Protein AF-0000000067238069 (afdb_homodimer)

Structure (mmCIF, N/CA/C/O backbone):
data_AF-0000000067238069-model_v1
#
loop_
_entity.id
_entity.type
_entity.pdbx_description
1 polymer 'Uncharacterized protein'
#
loop_
_atom_site.group_PDB
_atom_site.id
_atom_site.type_symbol
_atom_site.label_atom_id
_atom_site.label_alt_id
_atom_site.label_comp_id
_atom_site.label_asym_id
_atom_site.label_entity_id
_atom_site.label_seq_id
_atom_site.pdbx_PDB_ins_code
_atom_site.Cartn_x
_atom_site.Cartn_y
_atom_site.Cartn_z
_atom_site.occupancy
_atom_site.B_iso_or_equiv
_atom_site.auth_seq_id
_atom_site.auth_comp_id
_atom_site.auth_asym_id
_atom_site.auth_atom_id
_atom_site.pdbx_PDB_model_num
ATOM 1 N N . MET A 1 1 ? 6.395 9.727 14.484 1 87.5 1 MET A N 1
ATOM 2 C CA . MET A 1 1 ? 7.434 9.023 13.742 1 87.5 1 MET A CA 1
ATOM 3 C C . MET A 1 1 ? 6.863 8.383 12.477 1 87.5 1 MET A C 1
ATOM 5 O O . MET A 1 1 ? 6.562 7.191 12.461 1 87.5 1 MET A O 1
ATOM 9 N N . PRO A 1 2 ? 6.629 9.273 11.523 1 96.19 2 PRO A N 1
ATOM 10 C CA . PRO A 1 2 ? 6.051 8.734 10.289 1 96.19 2 PRO A CA 1
ATOM 11 C C . PRO A 1 2 ? 7.043 7.887 9.5 1 96.19 2 PRO A C 1
ATOM 13 O O . PRO A 1 2 ? 8.234 8.188 9.461 1 96.19 2 PRO A O 1
ATOM 16 N N . VAL A 1 3 ? 6.535 6.809 8.953 1 98 3 VAL A N 1
ATOM 17 C CA . VAL A 1 3 ? 7.27 5.992 7.992 1 98 3 VAL A CA 1
ATOM 18 C C . VAL A 1 3 ? 6.637 6.133 6.609 1 98 3 VAL A C 1
ATOM 20 O O . VAL A 1 3 ? 5.441 5.883 6.438 1 98 3 VAL A O 1
ATOM 23 N N . ILE A 1 4 ? 7.438 6.582 5.66 1 98.75 4 ILE A N 1
ATOM 24 C CA . ILE A 1 4 ? 6.98 6.75 4.281 1 98.75 4 ILE A CA 1
ATOM 25 C C . ILE A 1 4 ? 7.598 5.668 3.4 1 98.75 4 ILE A C 1
ATOM 27 O O . ILE A 1 4 ? 8.812 5.637 3.201 1 98.75 4 ILE A O 1
ATOM 31 N N . GLU A 1 5 ? 6.777 4.824 2.912 1 98.81 5 GLU A N 1
ATOM 32 C CA . GLU A 1 5 ? 7.191 3.781 1.978 1 98.81 5 GLU A CA 1
ATOM 33 C C . GLU A 1 5 ? 6.84 4.156 0.541 1 98.81 5 GLU A C 1
ATOM 35 O O . GLU A 1 5 ? 5.68 4.441 0.234 1 98.81 5 GLU A O 1
ATOM 40 N N . ILE A 1 6 ? 7.812 4.168 -0.295 1 98.62 6 ILE A N 1
ATOM 41 C CA . ILE A 1 6 ? 7.629 4.484 -1.707 1 98.62 6 ILE A CA 1
ATOM 42 C C . ILE A 1 6 ? 7.918 3.25 -2.557 1 98.62 6 ILE A C 1
ATOM 44 O O . ILE A 1 6 ? 9.039 2.74 -2.559 1 98.62 6 ILE A O 1
ATOM 48 N N . ILE A 1 7 ? 6.91 2.814 -3.262 1 98.62 7 ILE A N 1
ATOM 49 C CA . ILE A 1 7 ? 7.023 1.678 -4.168 1 98.62 7 ILE A CA 1
ATOM 50 C C . ILE A 1 7 ? 6.867 2.15 -5.613 1 98.62 7 ILE A C 1
ATOM 52 O O . ILE A 1 7 ? 5.887 2.822 -5.949 1 98.62 7 ILE A O 1
ATOM 56 N N . VAL A 1 8 ? 7.801 1.841 -6.422 1 98.38 8 VAL A N 1
ATOM 57 C CA . VAL A 1 8 ? 7.762 2.32 -7.797 1 98.38 8 VAL A CA 1
ATOM 58 C C . VAL A 1 8 ? 8.188 1.201 -8.75 1 98.38 8 VAL A C 1
ATOM 60 O O . VAL A 1 8 ? 9.016 0.362 -8.391 1 98.38 8 VAL A O 1
ATOM 63 N N . ASN A 1 9 ? 7.625 1.188 -9.977 1 98.19 9 ASN A N 1
ATOM 64 C CA . ASN A 1 9 ? 7.879 0.089 -10.898 1 98.19 9 ASN A CA 1
ATOM 65 C C . ASN A 1 9 ? 9.07 0.384 -11.805 1 98.19 9 ASN A C 1
ATOM 67 O O . ASN A 1 9 ? 9.367 -0.386 -12.727 1 98.19 9 ASN A O 1
ATOM 71 N N . LYS A 1 10 ? 9.758 1.431 -11.547 1 97.75 10 LYS A N 1
ATOM 72 C CA . LYS A 1 10 ? 10.938 1.809 -12.312 1 97.75 10 LYS A CA 1
ATOM 73 C C . LYS A 1 10 ? 12.172 1.912 -11.406 1 97.75 10 LYS A C 1
ATOM 75 O O . LYS A 1 10 ? 12.039 2.123 -10.203 1 97.75 10 LYS A O 1
ATOM 80 N N . PRO A 1 11 ? 13.336 1.813 -12.039 1 97.25 11 PRO A N 1
ATOM 81 C CA . PRO A 1 11 ? 14.547 2.035 -11.234 1 97.25 11 PRO A CA 1
ATOM 82 C C . PRO A 1 11 ? 14.727 3.498 -10.836 1 97.25 11 PRO A C 1
ATOM 84 O O . PRO A 1 11 ? 14.312 4.398 -11.578 1 97.25 11 PRO A O 1
ATOM 87 N N . LEU A 1 12 ? 15.203 3.676 -9.688 1 96.75 12 LEU A N 1
ATOM 88 C CA . LEU A 1 12 ? 15.531 5.004 -9.18 1 96.75 12 LEU A CA 1
ATOM 89 C C . LEU A 1 12 ? 17.031 5.164 -9 1 96.75 12 LEU A C 1
ATOM 91 O O . LEU A 1 12 ? 17.672 4.391 -8.273 1 96.75 12 LEU A O 1
ATOM 95 N N . ASP A 1 13 ? 17.656 6.117 -9.648 1 93.5 13 ASP A N 1
ATOM 96 C CA . ASP A 1 13 ? 19.109 6.297 -9.656 1 93.5 13 ASP A CA 1
ATOM 97 C C . ASP A 1 13 ? 19.594 6.895 -8.336 1 93.5 13 ASP A C 1
ATOM 99 O O . ASP A 1 13 ? 20.594 6.438 -7.777 1 93.5 13 ASP A O 1
ATOM 103 N N . ASP A 1 14 ? 18.922 7.906 -7.859 1 96.69 14 ASP A N 1
ATOM 104 C CA . ASP A 1 14 ? 19.375 8.633 -6.68 1 96.69 14 ASP A CA 1
ATOM 105 C C . ASP A 1 14 ? 18.391 8.5 -5.531 1 96.69 14 ASP A C 1
ATOM 107 O O . ASP A 1 14 ? 17.656 9.445 -5.223 1 96.69 14 ASP A O 1
ATOM 111 N N . LYS A 1 15 ? 18.391 7.402 -4.852 1 97.81 15 LYS A N 1
ATOM 112 C CA . LYS A 1 15 ? 17.484 7.125 -3.74 1 97.81 15 LYS A CA 1
ATOM 113 C C . LYS A 1 15 ? 17.734 8.086 -2.58 1 97.81 15 LYS A C 1
ATOM 115 O O . LYS A 1 15 ? 16.781 8.508 -1.908 1 97.81 15 LYS A O 1
ATOM 120 N N . LYS A 1 16 ? 18.969 8.422 -2.426 1 98.12 16 LYS A N 1
ATOM 121 C CA . LYS A 1 16 ? 19.328 9.305 -1.319 1 98.12 16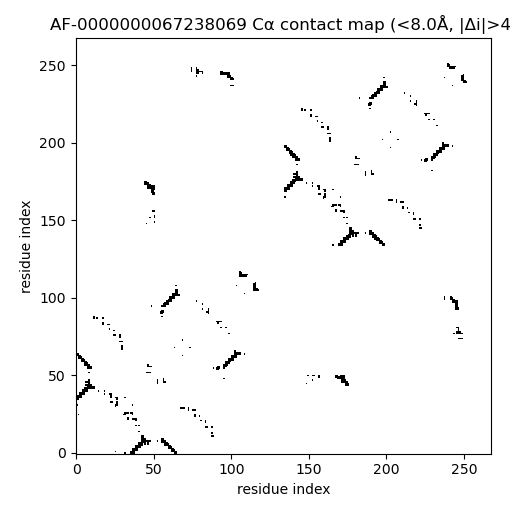 LYS A CA 1
ATOM 122 C C . LYS A 1 16 ? 18.703 10.68 -1.48 1 98.12 16 LYS A C 1
ATOM 124 O O . LYS A 1 16 ? 18.188 11.25 -0.518 1 98.12 16 LYS A O 1
ATOM 129 N N . ALA A 1 17 ? 18.75 11.203 -2.641 1 98.12 17 ALA A N 1
ATOM 130 C CA . ALA A 1 17 ? 18.203 12.531 -2.902 1 98.12 17 ALA A CA 1
ATOM 131 C C . ALA A 1 17 ? 16.688 12.547 -2.678 1 98.12 17 ALA A C 1
ATOM 133 O O . ALA A 1 17 ? 16.156 13.469 -2.053 1 98.12 17 ALA A O 1
ATOM 134 N N . LEU A 1 18 ? 16.016 11.555 -3.184 1 98.31 18 LEU A N 1
ATOM 135 C CA . LEU A 1 18 ? 14.562 11.492 -2.99 1 98.31 18 LEU A CA 1
ATOM 136 C C . LEU A 1 18 ? 14.219 11.32 -1.516 1 98.31 18 LEU A C 1
ATOM 138 O O . LEU A 1 18 ? 13.32 11.992 -1 1 98.31 18 LEU A O 1
ATOM 142 N N . SER A 1 19 ? 14.945 10.445 -0.854 1 98.5 19 SER A N 1
ATOM 143 C CA . SER A 1 19 ? 14.719 10.195 0.565 1 98.5 19 SER A CA 1
ATOM 144 C C . SER A 1 19 ? 14.883 11.469 1.385 1 98.5 19 SER A C 1
ATOM 146 O O . SER A 1 19 ? 14.078 11.75 2.273 1 98.5 19 SER A O 1
ATOM 148 N N . LYS A 1 20 ? 15.867 12.195 1.065 1 98.5 20 LYS A N 1
ATOM 149 C CA . LYS A 1 20 ? 16.109 13.453 1.773 1 98.5 20 LYS A CA 1
ATOM 150 C C . LYS A 1 20 ? 14.953 14.43 1.566 1 98.5 20 LYS A C 1
ATOM 152 O O . LYS A 1 20 ? 14.469 15.039 2.523 1 98.5 20 LYS A O 1
ATOM 157 N N . SER A 1 21 ? 14.578 14.562 0.351 1 98.5 21 SER A N 1
ATOM 158 C CA . SER A 1 21 ? 13.5 15.492 0.029 1 98.5 21 SER A CA 1
ATOM 159 C C . SER A 1 21 ? 12.203 15.102 0.732 1 98.5 21 SER A C 1
ATOM 161 O O . SER A 1 21 ? 11.492 15.969 1.256 1 98.5 21 SER A O 1
ATOM 163 N N . ILE A 1 22 ? 11.898 13.828 0.759 1 98.56 22 ILE A N 1
ATOM 164 C CA . ILE A 1 22 ? 10.695 13.32 1.421 1 98.56 22 ILE A CA 1
ATOM 165 C C . ILE A 1 22 ? 10.797 13.562 2.926 1 98.56 22 ILE A C 1
ATOM 167 O O . ILE A 1 22 ? 9.836 14.023 3.553 1 98.56 22 ILE A O 1
ATOM 171 N N . THR A 1 23 ? 11.945 13.273 3.453 1 98.62 23 THR A N 1
ATOM 172 C CA . THR A 1 23 ? 12.172 13.469 4.879 1 98.62 23 THR A CA 1
ATOM 173 C C . THR A 1 23 ? 11.961 14.93 5.266 1 98.62 23 THR A C 1
ATOM 175 O O . THR A 1 23 ? 11.25 15.219 6.23 1 98.62 23 THR A O 1
ATOM 178 N N . ASP A 1 24 ? 12.508 15.789 4.461 1 98.56 24 ASP A N 1
ATOM 179 C CA . ASP A 1 24 ? 12.391 17.219 4.75 1 98.56 24 ASP A CA 1
ATOM 180 C C . ASP A 1 24 ? 10.938 17.672 4.664 1 98.56 24 ASP A C 1
ATOM 182 O O . ASP A 1 24 ? 10.469 18.438 5.52 1 98.56 24 ASP A O 1
ATOM 186 N N . LEU A 1 25 ? 10.266 17.266 3.648 1 98.62 25 LEU A N 1
ATOM 187 C CA . LEU A 1 25 ? 8.867 17.656 3.449 1 98.62 25 LEU A CA 1
ATOM 188 C C . LEU A 1 25 ? 8.016 17.219 4.633 1 98.62 25 LEU A C 1
ATOM 190 O O . LEU A 1 25 ? 7.289 18.031 5.211 1 98.62 25 LEU A O 1
ATOM 194 N N . PHE A 1 26 ? 8.102 15.945 5.031 1 98.62 26 PHE A N 1
ATOM 195 C CA . PHE A 1 26 ? 7.262 15.398 6.094 1 98.62 26 PHE A CA 1
ATOM 196 C C . PHE A 1 26 ? 7.648 15.992 7.445 1 98.62 26 PHE A C 1
ATOM 198 O O . PHE A 1 26 ? 6.781 16.281 8.273 1 98.62 26 PHE A O 1
ATOM 205 N N . ALA A 1 27 ? 8.938 16.172 7.652 1 98 27 ALA A N 1
ATOM 206 C CA . ALA A 1 27 ? 9.391 16.781 8.898 1 98 27 ALA A CA 1
ATOM 207 C C . ALA A 1 27 ? 8.789 18.172 9.078 1 98 27 ALA A C 1
ATOM 209 O O . ALA A 1 27 ? 8.305 18.516 10.156 1 98 27 ALA A O 1
ATOM 210 N N . HIS A 1 28 ? 8.836 18.891 8.016 1 98.12 28 HIS A N 1
ATOM 211 C CA . HIS A 1 28 ? 8.328 20.266 8.039 1 98.12 28 HIS A CA 1
ATOM 212 C C . HIS A 1 28 ? 6.82 20.297 8.25 1 98.12 28 HIS A C 1
ATOM 214 O O . HIS A 1 28 ? 6.328 21 9.133 1 98.12 28 HIS A O 1
ATOM 220 N N . GLU A 1 29 ? 6.066 19.516 7.453 1 97.5 29 GLU A N 1
ATOM 221 C CA . GLU A 1 29 ? 4.609 19.609 7.445 1 97.5 29 GLU A CA 1
ATOM 222 C C . GLU A 1 29 ? 4.012 19 8.711 1 97.5 29 GLU A C 1
ATOM 224 O O . GLU A 1 29 ? 2.967 19.438 9.188 1 97.5 29 GLU A O 1
ATOM 229 N N . VAL A 1 30 ? 4.617 17.953 9.258 1 96.06 30 VAL A N 1
ATOM 230 C CA . VAL A 1 30 ? 4.125 17.266 10.43 1 96.06 30 VAL A CA 1
ATOM 231 C C . VAL A 1 30 ? 4.727 17.875 11.695 1 96.06 30 VAL A C 1
ATOM 233 O O . VAL A 1 30 ? 4.281 17.594 12.805 1 96.06 30 VAL A O 1
ATOM 236 N N . ARG A 1 31 ? 5.734 18.75 11.508 1 95.5 31 ARG A N 1
ATOM 237 C CA . ARG A 1 31 ? 6.387 19.469 12.594 1 95.5 31 ARG A CA 1
ATOM 238 C C . ARG A 1 31 ? 7.062 18.5 13.562 1 95.5 31 ARG A C 1
ATOM 240 O O . ARG A 1 31 ? 6.84 18.562 14.773 1 95.5 31 ARG A O 1
ATOM 247 N N . VAL A 1 32 ? 7.891 17.656 13.062 1 94.62 32 VAL A N 1
ATOM 248 C CA . VAL A 1 32 ? 8.734 16.75 13.828 1 94.62 32 VAL A CA 1
ATOM 249 C C . VAL A 1 32 ? 10.188 16.875 13.359 1 94.62 32 VAL A C 1
ATOM 251 O O . VAL A 1 32 ? 10.445 17.312 12.234 1 94.62 32 VAL A O 1
ATOM 254 N N . PRO A 1 33 ? 11.164 16.484 14.281 1 95.94 33 PRO A N 1
ATOM 255 C CA . PRO A 1 33 ? 12.555 16.484 13.812 1 95.94 33 PRO A CA 1
ATOM 256 C C . PRO A 1 33 ? 12.773 15.508 12.656 1 95.94 33 PRO A C 1
ATOM 258 O O . PRO A 1 33 ? 12.141 14.453 12.609 1 95.94 33 PRO A O 1
ATOM 261 N N . PRO A 1 34 ? 13.688 15.867 11.68 1 97 34 PRO A N 1
ATOM 262 C CA . PRO A 1 34 ? 13.969 14.984 10.555 1 97 34 PRO A CA 1
ATOM 263 C C . PRO A 1 34 ? 14.398 13.578 10.992 1 97 34 PRO A C 1
ATOM 265 O O . PRO A 1 34 ? 14.094 12.602 10.305 1 97 34 PRO A O 1
ATOM 268 N N . GLY A 1 35 ? 15.023 13.523 12.141 1 95.69 35 GLY A N 1
ATOM 269 C CA . GLY A 1 35 ? 15.477 12.242 12.664 1 95.69 35 GLY A CA 1
ATOM 270 C C . GLY A 1 35 ? 14.336 11.312 13.031 1 95.69 35 GLY A C 1
ATOM 271 O O . GLY A 1 35 ? 14.547 10.117 13.234 1 95.69 35 GLY A O 1
ATOM 272 N N . HIS A 1 36 ? 13.07 11.781 13.062 1 93.81 36 HIS A N 1
ATOM 273 C CA . HIS A 1 36 ? 11.906 10.984 13.43 1 93.81 36 HIS A CA 1
ATOM 274 C C . HIS A 1 36 ? 11.086 10.617 12.195 1 93.81 36 HIS A C 1
ATOM 276 O O . HIS A 1 36 ? 9.984 10.07 12.312 1 93.81 36 HIS A O 1
ATOM 282 N N . VAL A 1 37 ? 11.57 10.938 11.031 1 97.12 37 VAL A N 1
ATOM 283 C CA . VAL A 1 37 ? 10.938 10.57 9.766 1 97.12 37 VAL A CA 1
ATOM 284 C C . VAL A 1 37 ? 11.75 9.469 9.078 1 97.12 37 VAL A C 1
ATOM 286 O O . VAL A 1 37 ? 12.969 9.586 8.938 1 97.12 37 VAL A O 1
ATOM 289 N N . HIS A 1 38 ? 11.102 8.391 8.688 1 97.81 38 HIS A N 1
ATOM 290 C CA . HIS A 1 38 ? 11.766 7.254 8.062 1 97.81 38 HIS A CA 1
ATOM 291 C C . HIS A 1 38 ? 11.227 6.992 6.664 1 97.81 38 HIS A C 1
ATOM 293 O O . HIS A 1 38 ? 10.023 7.125 6.426 1 97.81 38 HIS A O 1
ATOM 299 N N . THR A 1 39 ? 12.125 6.637 5.746 1 98.56 39 THR A N 1
ATOM 300 C CA . THR A 1 39 ? 11.734 6.359 4.367 1 98.56 39 THR A CA 1
ATOM 301 C C . THR A 1 39 ? 12.18 4.961 3.951 1 98.56 39 THR A C 1
ATOM 303 O O . THR A 1 39 ? 13.273 4.516 4.309 1 98.56 39 THR A O 1
ATOM 306 N N . LEU A 1 40 ? 11.383 4.258 3.334 1 98.56 40 LEU A N 1
ATOM 307 C CA . LEU A 1 40 ? 11.641 2.984 2.676 1 98.56 40 LEU A CA 1
ATOM 308 C C . LEU A 1 40 ? 11.344 3.072 1.183 1 98.56 40 LEU A C 1
ATOM 310 O O . LEU A 1 40 ? 10.219 3.412 0.789 1 98.56 40 LEU A O 1
ATOM 314 N N . ILE A 1 41 ? 12.305 2.857 0.321 1 98.56 41 ILE A N 1
ATOM 315 C CA . ILE A 1 41 ? 12.109 2.947 -1.121 1 98.56 41 ILE A CA 1
ATOM 316 C C . ILE A 1 41 ? 12.305 1.574 -1.758 1 98.56 41 ILE A C 1
ATOM 318 O O . ILE A 1 41 ? 13.375 0.97 -1.626 1 98.56 41 ILE A O 1
ATOM 322 N N . LEU A 1 42 ? 11.289 1.084 -2.35 1 98.12 42 LEU A N 1
ATOM 323 C CA . LEU A 1 42 ? 11.312 -0.131 -3.154 1 98.12 42 LEU A CA 1
ATOM 324 C C . LEU A 1 42 ? 11.164 0.197 -4.637 1 98.12 42 LEU A C 1
ATOM 326 O O . LEU A 1 42 ? 10.055 0.432 -5.117 1 98.12 42 LEU A O 1
ATOM 330 N N . ASP A 1 43 ? 12.266 0.176 -5.344 1 97.94 43 ASP A N 1
ATOM 331 C CA . ASP A 1 43 ? 12.188 0.468 -6.773 1 97.94 43 ASP A CA 1
ATOM 332 C C . ASP A 1 43 ? 12.203 -0.817 -7.598 1 97.94 43 ASP A C 1
ATOM 334 O O . ASP A 1 43 ? 12.352 -1.912 -7.047 1 97.94 43 ASP A O 1
ATOM 338 N N . ASN A 1 44 ? 11.875 -0.715 -8.867 1 97.06 44 ASN A N 1
ATOM 339 C CA . ASN A 1 44 ? 11.859 -1.826 -9.812 1 97.06 44 ASN A CA 1
ATOM 340 C C . ASN A 1 44 ? 10.922 -2.938 -9.352 1 97.06 44 ASN A C 1
ATOM 342 O O . ASN A 1 44 ? 11.242 -4.121 -9.484 1 97.06 44 ASN A O 1
ATOM 346 N N . GLN A 1 45 ? 9.805 -2.557 -8.805 1 97.69 45 GLN A N 1
ATOM 347 C CA . GLN A 1 45 ? 8.797 -3.516 -8.359 1 97.69 45 GLN A CA 1
ATOM 348 C C . GLN A 1 45 ? 7.762 -3.771 -9.445 1 97.69 45 GLN A C 1
ATOM 350 O O . GLN A 1 45 ? 7.574 -2.945 -10.344 1 97.69 45 GLN A O 1
ATOM 355 N N . TYR A 1 46 ? 7.23 -4.941 -9.492 1 97.94 46 TYR A N 1
ATOM 356 C CA . TYR A 1 46 ? 6.051 -5.125 -10.328 1 97.94 46 TYR A CA 1
ATOM 357 C C . TYR A 1 46 ? 4.836 -4.434 -9.719 1 97.94 46 TYR A C 1
ATOM 359 O O . TYR A 1 46 ? 4.203 -4.973 -8.812 1 97.94 46 TYR A O 1
ATOM 367 N N . PHE A 1 47 ? 4.59 -3.367 -10.156 1 98.12 47 PHE A N 1
ATOM 368 C CA . PHE A 1 47 ? 3.447 -2.578 -9.711 1 98.12 47 PHE A CA 1
ATOM 369 C C . PHE A 1 47 ? 2.623 -2.096 -10.898 1 98.12 47 PHE A C 1
ATOM 371 O O . PHE A 1 47 ? 3.117 -1.339 -11.734 1 98.12 47 PHE A O 1
ATOM 378 N N . ALA A 1 48 ? 1.421 -2.49 -10.953 1 96.5 48 ALA A N 1
ATOM 379 C CA . ALA A 1 48 ? 0.574 -2.207 -12.109 1 96.5 48 ALA A CA 1
ATOM 380 C C . ALA A 1 48 ? -0.591 -1.3 -11.727 1 96.5 48 ALA A C 1
ATOM 382 O O . ALA A 1 48 ? -1.27 -1.539 -10.727 1 96.5 48 ALA A O 1
ATOM 383 N N . PHE A 1 49 ? -0.785 -0.297 -12.484 1 92.69 49 PHE A N 1
ATOM 384 C CA . PHE A 1 49 ? -1.965 0.559 -12.438 1 92.69 49 PHE A CA 1
ATOM 385 C C . PHE A 1 49 ? -2.98 0.139 -13.492 1 92.69 49 PHE A C 1
ATOM 387 O O . PHE A 1 49 ? -2.764 0.351 -14.688 1 92.69 49 PHE A O 1
ATOM 394 N N . GLY A 1 50 ? -4.078 -0.378 -13.039 1 89.06 50 GLY A N 1
ATOM 395 C CA . GLY A 1 50 ? -5.012 -0.893 -14.031 1 89.06 50 GLY A CA 1
ATOM 396 C C . GLY A 1 50 ? -4.387 -1.895 -14.977 1 89.06 50 GLY A C 1
ATOM 397 O O . GLY A 1 50 ? -4.574 -1.808 -16.188 1 89.06 50 GLY A O 1
ATOM 398 N N . ASN A 1 51 ? -3.547 -2.668 -14.531 1 87.69 51 ASN A N 1
ATOM 399 C CA . ASN A 1 51 ? -2.809 -3.699 -15.25 1 87.69 51 ASN A CA 1
ATOM 400 C C . ASN A 1 51 ? -1.796 -3.092 -16.219 1 87.69 51 ASN A C 1
ATOM 402 O O . ASN A 1 51 ? -1.327 -3.764 -17.141 1 87.69 51 ASN A O 1
ATOM 406 N N . ASP A 1 52 ? -1.629 -1.821 -16.141 1 93.56 52 ASP A N 1
ATOM 407 C CA . ASP A 1 52 ? -0.565 -1.174 -16.906 1 93.56 52 ASP A CA 1
ATOM 408 C C . ASP A 1 52 ? 0.729 -1.112 -16.094 1 93.56 52 ASP A C 1
ATOM 410 O O . ASP A 1 52 ? 0.836 -0.338 -15.141 1 93.56 52 ASP A O 1
ATOM 414 N N . VAL A 1 53 ? 1.74 -1.893 -16.562 1 93.88 53 VAL A N 1
ATOM 415 C CA . VAL A 1 53 ? 3.008 -1.948 -15.836 1 93.88 53 VAL A CA 1
ATOM 416 C C . VAL A 1 53 ? 4.098 -1.25 -16.656 1 93.88 53 VAL A C 1
ATOM 418 O O . VAL A 1 53 ? 5.219 -1.078 -16.172 1 93.88 53 VAL A O 1
ATOM 421 N N . ASP A 1 54 ? 3.76 -0.739 -17.812 1 95.25 54 ASP A N 1
ATOM 422 C CA . ASP A 1 54 ? 4.754 -0.148 -18.688 1 95.25 54 ASP A CA 1
ATOM 423 C C . ASP A 1 54 ? 5.043 1.302 -18.312 1 95.25 54 ASP A C 1
ATOM 425 O O . ASP A 1 54 ? 6.195 1.741 -18.344 1 95.25 54 ASP A O 1
ATOM 429 N N . LYS A 1 55 ? 4.043 2.008 -17.969 1 96.56 55 LYS A N 1
ATOM 430 C CA . LYS A 1 55 ? 4.227 3.391 -17.531 1 96.56 55 LYS A CA 1
ATOM 431 C C . LYS A 1 55 ? 4.613 3.465 -16.062 1 96.56 55 LYS A C 1
ATOM 433 O O . LYS A 1 55 ? 4.227 2.602 -15.273 1 96.56 55 LYS A O 1
ATOM 438 N N . THR A 1 56 ? 5.352 4.465 -15.734 1 97.69 56 THR A N 1
ATOM 439 C CA . THR A 1 56 ? 5.781 4.652 -14.352 1 97.69 56 THR A CA 1
ATOM 440 C C . THR A 1 56 ? 4.574 4.812 -13.43 1 97.69 56 THR A C 1
ATOM 442 O O . THR A 1 56 ? 3.617 5.508 -13.766 1 97.69 56 THR A O 1
ATOM 445 N N . ALA A 1 57 ? 4.59 4.137 -12.344 1 97.44 57 ALA A N 1
ATOM 446 C CA . ALA A 1 57 ? 3.566 4.207 -11.305 1 97.44 57 ALA A CA 1
ATOM 447 C C . ALA A 1 57 ? 4.191 4.176 -9.914 1 97.44 57 ALA A C 1
ATOM 449 O O . ALA A 1 57 ? 5.156 3.447 -9.68 1 97.44 57 ALA A O 1
ATOM 450 N N . VAL A 1 58 ? 3.639 4.984 -9.023 1 97.94 58 VAL A N 1
ATOM 451 C CA . VAL A 1 58 ? 4.188 5.082 -7.676 1 97.94 58 VAL A CA 1
ATOM 452 C C . VAL A 1 58 ? 3.082 4.84 -6.648 1 97.94 58 VAL A C 1
ATOM 454 O O . VAL A 1 58 ? 1.976 5.367 -6.781 1 97.94 58 VAL A O 1
ATOM 457 N N . TYR A 1 59 ? 3.33 4.008 -5.727 1 98.19 59 TYR A N 1
ATOM 458 C CA . TYR A 1 59 ? 2.49 3.746 -4.559 1 98.19 59 TYR A CA 1
ATOM 459 C C . TYR A 1 59 ? 3.166 4.23 -3.283 1 98.19 59 TYR A C 1
ATOM 461 O O . TYR A 1 59 ? 4.242 3.754 -2.922 1 98.19 59 TYR A O 1
ATOM 469 N N . VAL A 1 60 ? 2.561 5.23 -2.631 1 98.5 60 VAL A N 1
ATOM 470 C CA . VAL A 1 60 ? 3.107 5.801 -1.402 1 98.5 60 VAL A CA 1
ATOM 471 C C . VAL A 1 60 ? 2.252 5.375 -0.211 1 98.5 60 VAL A C 1
ATOM 473 O O . VAL A 1 60 ? 1.043 5.617 -0.189 1 98.5 60 VAL A O 1
ATOM 476 N N . LYS A 1 61 ? 2.844 4.75 0.734 1 98.44 61 LYS A N 1
ATOM 477 C CA . LYS A 1 61 ? 2.203 4.41 2.002 1 98.44 61 LYS A CA 1
ATOM 478 C C . LYS A 1 61 ? 2.781 5.234 3.148 1 98.44 61 LYS A C 1
ATOM 480 O O . LYS A 1 61 ? 3.99 5.219 3.383 1 98.44 61 LYS A O 1
ATOM 485 N N . VAL A 1 62 ? 1.947 5.938 3.787 1 98.44 62 VAL A N 1
ATOM 486 C CA . VAL A 1 62 ? 2.371 6.73 4.938 1 98.44 62 VAL A CA 1
ATOM 487 C C . VAL A 1 62 ? 1.762 6.156 6.215 1 98.44 62 VAL A C 1
ATOM 489 O O . VAL A 1 62 ? 0.538 6.09 6.352 1 98.44 62 VAL A O 1
ATOM 492 N N . ARG A 1 63 ? 2.592 5.703 7.129 1 97.75 63 ARG A N 1
ATOM 493 C CA . ARG A 1 63 ? 2.143 5.254 8.445 1 97.75 63 ARG A CA 1
ATOM 494 C C . ARG A 1 63 ? 2.566 6.23 9.531 1 97.75 63 ARG A C 1
ATOM 496 O O . ARG A 1 63 ? 3.721 6.664 9.57 1 97.75 63 ARG A O 1
ATOM 503 N N . SER A 1 64 ? 1.688 6.57 10.289 1 96 64 SER A N 1
ATOM 504 C CA . SER A 1 64 ? 1.975 7.504 11.367 1 96 64 SER A CA 1
ATOM 505 C C . SER A 1 64 ? 1.064 7.262 12.562 1 96 64 SER A C 1
ATOM 507 O O . SER A 1 64 ? 0.151 6.434 12.5 1 96 64 SER A O 1
ATOM 509 N N . SER A 1 65 ? 1.373 7.957 13.656 1 92.75 65 SER A N 1
ATOM 510 C CA . SER A 1 65 ? 0.463 7.949 14.797 1 92.75 65 SER A CA 1
ATOM 511 C C . SER A 1 65 ? -0.851 8.648 14.461 1 92.75 65 SER A C 1
ATOM 513 O O . SER A 1 65 ? -0.877 9.57 13.648 1 92.75 65 SER A O 1
ATOM 515 N N . ALA A 1 66 ? -1.881 8.133 15.188 1 90.94 66 ALA A N 1
ATOM 516 C CA . ALA A 1 66 ? -3.195 8.734 14.984 1 90.94 66 ALA A CA 1
ATOM 517 C C . ALA A 1 66 ? -3.174 10.227 15.312 1 90.94 66 ALA A C 1
ATOM 519 O O . ALA A 1 66 ? -2.553 10.641 16.297 1 90.94 66 ALA A O 1
ATOM 520 N N . GLN A 1 67 ? -3.709 11.062 14.453 1 89.31 67 GLN A N 1
ATOM 521 C CA . GLN A 1 67 ? -3.924 12.492 14.617 1 89.31 67 GLN A CA 1
ATOM 522 C C . GLN A 1 67 ? -2.619 13.266 14.453 1 89.31 67 GLN A C 1
ATOM 524 O O . GLN A 1 67 ? -2.578 14.477 14.672 1 89.31 67 GLN A O 1
ATOM 529 N N . GLN A 1 68 ? -1.591 12.555 14.211 1 92.81 68 GLN A N 1
ATOM 530 C CA . GLN A 1 68 ? -0.321 13.242 14.016 1 92.81 68 GLN A CA 1
ATOM 531 C C . GLN A 1 68 ? -0.358 14.109 12.758 1 92.81 68 GLN A C 1
ATOM 533 O O . GLN A 1 68 ? 0.187 15.219 12.742 1 92.81 68 GLN A O 1
ATOM 538 N N . ILE A 1 69 ? -0.935 13.594 11.711 1 95.62 69 ILE A N 1
ATOM 539 C CA . ILE A 1 69 ? -1.058 14.336 10.453 1 95.62 69 ILE A CA 1
ATOM 540 C C . ILE A 1 69 ? -2.471 14.898 10.328 1 95.62 69 ILE A C 1
ATOM 542 O O . ILE A 1 69 ? -3.434 14.148 10.156 1 95.62 69 ILE A O 1
ATOM 546 N N . THR A 1 70 ? -2.549 16.188 10.414 1 94.62 70 THR A N 1
ATOM 547 C CA . THR A 1 70 ? -3.84 16.859 10.312 1 94.62 70 THR A CA 1
ATOM 548 C C . THR A 1 70 ? -4.371 16.781 8.883 1 94.62 70 THR A C 1
ATOM 550 O O . THR A 1 70 ? -3.625 16.484 7.949 1 94.62 70 THR A O 1
ATOM 553 N N . ALA A 1 71 ? -5.691 17.109 8.742 1 93.56 71 ALA A N 1
ATOM 554 C CA . ALA A 1 71 ? -6.305 17.125 7.414 1 93.56 71 ALA A CA 1
ATOM 555 C C . ALA A 1 71 ? -5.621 18.141 6.504 1 93.56 71 ALA A C 1
ATOM 557 O O . ALA A 1 71 ? -5.375 17.859 5.328 1 93.56 71 ALA A O 1
ATOM 558 N N . GLU A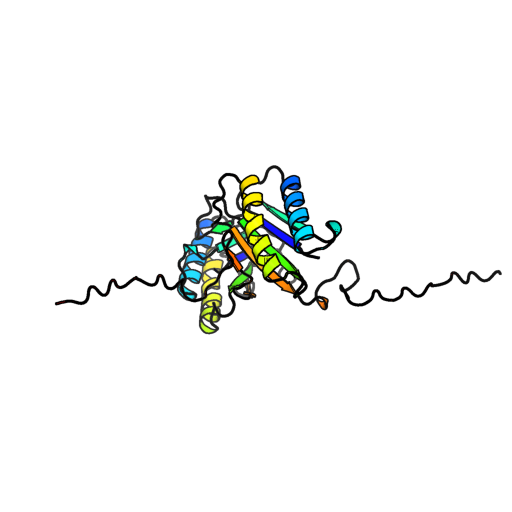 1 72 ? -5.324 19.266 7.043 1 94.31 72 GLU A N 1
ATOM 559 C CA . GLU A 1 72 ? -4.648 20.297 6.277 1 94.31 72 GLU A CA 1
ATOM 560 C C . GLU A 1 72 ? -3.25 19.859 5.859 1 94.31 72 GLU A C 1
ATOM 562 O O . GLU A 1 72 ? -2.857 20.031 4.703 1 94.31 72 GLU A O 1
ATOM 567 N N . ALA A 1 73 ? -2.521 19.281 6.797 1 96 73 ALA A N 1
ATOM 568 C CA . ALA A 1 73 ? -1.181 18.797 6.496 1 96 73 ALA A CA 1
ATOM 569 C C . ALA A 1 73 ? -1.227 17.703 5.434 1 96 73 ALA A C 1
ATOM 571 O O . ALA A 1 73 ? -0.369 17.641 4.547 1 96 73 ALA A O 1
ATOM 572 N N . ARG A 1 74 ? -2.197 16.828 5.559 1 96.06 74 ARG A N 1
ATOM 573 C CA . ARG A 1 74 ? -2.344 15.742 4.59 1 96.06 74 ARG A CA 1
ATOM 574 C C . ARG A 1 74 ? -2.529 16.297 3.18 1 96.06 74 ARG A C 1
ATOM 576 O O . ARG A 1 74 ? -1.912 15.805 2.232 1 96.06 74 ARG A O 1
ATOM 583 N N . ARG A 1 75 ? -3.336 17.297 3.051 1 94.75 75 ARG A N 1
ATOM 584 C CA . ARG A 1 75 ? -3.572 17.922 1.752 1 94.75 75 ARG A CA 1
ATOM 585 C C . ARG A 1 75 ? -2.291 18.531 1.196 1 94.75 75 ARG A C 1
ATOM 587 O O . ARG A 1 75 ? -1.983 18.375 0.013 1 94.75 75 ARG A O 1
ATOM 594 N N . THR A 1 76 ? -1.635 19.188 2.041 1 96.69 76 THR A N 1
ATOM 595 C CA . THR A 1 76 ? -0.384 19.812 1.626 1 96.69 76 THR A CA 1
ATOM 596 C C . THR A 1 76 ? 0.641 18.766 1.219 1 96.69 76 THR A C 1
ATOM 598 O O . THR A 1 76 ? 1.315 18.906 0.197 1 96.69 76 THR A O 1
ATOM 601 N N . LEU A 1 77 ? 0.739 17.688 2.018 1 97.94 77 LEU A N 1
ATOM 602 C CA . LEU A 1 77 ? 1.699 16.625 1.75 1 97.94 77 LEU A CA 1
ATOM 603 C C . LEU A 1 77 ? 1.435 15.977 0.392 1 97.94 77 LEU A C 1
ATOM 605 O O . LEU A 1 77 ? 2.359 15.789 -0.401 1 97.94 77 LEU A O 1
ATOM 609 N N . VAL A 1 78 ? 0.22 15.672 0.139 1 96.62 78 VAL A N 1
ATOM 610 C CA . VAL A 1 78 ? -0.151 15 -1.104 1 96.62 78 VAL A CA 1
ATOM 611 C C . VAL A 1 78 ? 0.168 15.906 -2.293 1 96.62 78 VAL A C 1
ATOM 613 O O . VAL A 1 78 ? 0.688 15.445 -3.311 1 96.62 78 VAL A O 1
ATOM 616 N N . ALA A 1 79 ? -0.097 17.156 -2.156 1 96.44 79 ALA A N 1
ATOM 617 C CA . ALA A 1 79 ? 0.162 18.109 -3.229 1 96.44 79 ALA A CA 1
ATOM 618 C C . ALA A 1 79 ? 1.66 18.266 -3.473 1 96.44 79 ALA A C 1
ATOM 620 O O . ALA A 1 79 ? 2.109 18.281 -4.621 1 96.44 79 ALA A O 1
ATOM 621 N N . GLU A 1 80 ? 2.418 18.297 -2.438 1 97.94 80 GLU A N 1
ATOM 622 C CA . GLU A 1 80 ? 3.84 18.609 -2.553 1 97.94 80 GLU A CA 1
ATOM 623 C C . GLU A 1 80 ? 4.656 17.359 -2.863 1 97.94 80 GLU A C 1
ATOM 625 O O . GLU A 1 80 ? 5.797 17.453 -3.322 1 97.94 80 GLU A O 1
ATOM 630 N N . LEU A 1 81 ? 4.113 16.234 -2.619 1 98.12 81 LEU A N 1
ATOM 631 C CA . LEU A 1 81 ? 4.773 14.977 -2.965 1 98.12 81 LEU A CA 1
ATOM 632 C C . LEU A 1 81 ? 4.926 14.836 -4.477 1 98.12 81 LEU A C 1
ATOM 634 O O . LEU A 1 81 ? 5.93 14.305 -4.957 1 98.12 81 LEU A O 1
ATOM 638 N N . ILE A 1 82 ? 3.992 15.375 -5.227 1 97.44 82 ILE A N 1
ATOM 639 C CA . ILE A 1 82 ? 3.896 15.133 -6.66 1 97.44 82 ILE A CA 1
ATOM 640 C C . ILE A 1 82 ? 5.102 15.742 -7.367 1 97.44 82 ILE A C 1
ATOM 642 O O . ILE A 1 82 ? 5.824 15.055 -8.086 1 97.44 82 ILE A O 1
ATOM 646 N N . PRO A 1 83 ? 5.387 17 -7.137 1 97.75 83 PRO A N 1
ATOM 647 C CA . PRO A 1 83 ? 6.555 17.547 -7.824 1 97.75 83 PRO A CA 1
ATOM 648 C C . PRO A 1 83 ? 7.855 16.859 -7.426 1 97.75 83 PRO A C 1
ATOM 650 O O . PRO A 1 83 ? 8.781 16.75 -8.234 1 97.75 83 PRO A O 1
ATOM 653 N N . LEU A 1 84 ? 8.023 16.406 -6.199 1 98 84 LEU A N 1
ATOM 654 C CA . LEU A 1 84 ? 9.219 15.688 -5.777 1 98 84 LEU A CA 1
ATOM 655 C C . LEU A 1 84 ? 9.375 14.391 -6.555 1 98 84 LEU A C 1
ATOM 657 O O . LEU A 1 84 ? 10.469 14.062 -7.016 1 98 84 LEU A O 1
ATOM 661 N N . LEU A 1 85 ? 8.234 13.695 -6.723 1 98.12 85 LEU A N 1
ATOM 662 C CA . LEU A 1 85 ? 8.273 12.414 -7.414 1 98.12 85 LEU A CA 1
ATOM 663 C C . LEU A 1 85 ? 8.508 12.609 -8.906 1 98.12 85 LEU A C 1
ATOM 665 O O . LEU A 1 85 ? 9.227 11.828 -9.531 1 98.12 85 LEU A O 1
ATOM 669 N N . ILE A 1 86 ? 7.969 13.617 -9.453 1 97.19 86 ILE A N 1
ATOM 670 C CA . ILE A 1 86 ? 8.141 13.891 -10.875 1 97.19 86 ILE A CA 1
ATOM 671 C C . ILE A 1 86 ? 9.594 14.266 -11.156 1 97.19 86 ILE A C 1
ATOM 673 O O . ILE A 1 86 ? 10.141 13.906 -12.203 1 97.19 86 ILE A O 1
ATOM 677 N N . THR A 1 87 ? 10.188 14.977 -10.227 1 96.94 87 THR A N 1
ATOM 678 C CA . THR A 1 87 ? 11.609 15.281 -10.359 1 96.94 87 THR A CA 1
ATOM 679 C C . THR A 1 87 ? 12.43 13.992 -10.391 1 96.94 87 THR A C 1
ATOM 681 O O . THR A 1 87 ? 13.375 13.867 -11.18 1 96.94 87 THR A O 1
ATOM 684 N N . ALA A 1 88 ? 12.055 13.047 -9.57 1 96.81 88 ALA A N 1
ATOM 685 C CA . ALA A 1 88 ? 12.781 11.781 -9.477 1 96.81 88 ALA A CA 1
ATOM 686 C C . ALA A 1 88 ? 12.469 10.883 -10.672 1 96.81 88 ALA A C 1
ATOM 688 O O . ALA A 1 88 ? 13.305 10.094 -11.102 1 96.81 88 ALA A O 1
ATOM 689 N N . PHE A 1 89 ? 11.188 11.016 -11.172 1 97.06 89 PHE A N 1
ATOM 690 C CA . PHE A 1 89 ? 10.695 10.234 -12.305 1 97.06 89 PHE A CA 1
ATOM 691 C C . PHE A 1 89 ? 10.062 11.141 -13.352 1 97.06 89 PHE A C 1
ATOM 693 O O . PHE A 1 89 ? 8.844 11.305 -13.375 1 97.06 89 PHE A O 1
ATOM 700 N N . PRO A 1 90 ? 10.859 11.602 -14.289 1 94.5 90 PRO A N 1
ATOM 701 C CA . PRO A 1 90 ? 10.367 12.625 -15.219 1 94.5 90 PRO A CA 1
ATOM 702 C C . PRO A 1 90 ? 9.211 12.133 -16.078 1 94.5 90 PRO A C 1
ATOM 704 O O . PRO A 1 90 ? 8.406 12.938 -16.562 1 94.5 90 PRO A O 1
ATOM 707 N N . ASP A 1 91 ? 9.055 10.867 -16.266 1 94.5 91 ASP A N 1
ATOM 708 C CA . ASP A 1 91 ? 7.988 10.336 -17.125 1 94.5 91 ASP A CA 1
ATOM 709 C C . ASP A 1 91 ? 6.754 9.984 -16.281 1 94.5 91 ASP A C 1
ATOM 711 O O . ASP A 1 91 ? 5.773 9.453 -16.812 1 94.5 91 ASP A O 1
ATOM 715 N N . LEU A 1 92 ? 6.781 10.336 -15.07 1 97.31 92 LEU A N 1
ATOM 716 C CA . LEU A 1 92 ? 5.68 9.984 -14.18 1 97.31 92 LEU A CA 1
ATOM 717 C C . LEU A 1 92 ? 4.488 10.914 -14.398 1 97.31 92 LEU A C 1
ATOM 719 O O . LEU A 1 92 ? 4.629 12.133 -14.352 1 97.31 92 LEU A O 1
ATOM 723 N N . ASP A 1 93 ? 3.35 10.281 -14.688 1 96.31 93 ASP A N 1
ATOM 724 C CA . ASP A 1 93 ? 2.074 10.992 -14.641 1 96.31 93 ASP A CA 1
ATOM 725 C C . ASP A 1 93 ? 1.601 11.172 -13.195 1 96.31 93 ASP A C 1
ATOM 727 O O . ASP A 1 93 ? 1.595 10.219 -12.414 1 96.31 93 ASP A O 1
ATOM 731 N N . ALA A 1 94 ? 1.194 12.406 -12.859 1 95 94 ALA A N 1
ATOM 732 C CA . ALA A 1 94 ? 0.768 12.695 -11.492 1 95 94 ALA A CA 1
ATOM 733 C C . ALA A 1 94 ? -0.378 11.781 -11.07 1 95 94 ALA A C 1
ATOM 735 O O . ALA A 1 94 ? -0.489 11.414 -9.898 1 95 94 ALA A O 1
ATOM 736 N N . TYR A 1 95 ? -1.226 11.406 -12.016 1 92.94 95 TYR A N 1
ATOM 737 C CA . TYR A 1 95 ? -2.412 10.625 -11.695 1 92.94 95 TYR A CA 1
ATOM 738 C C . TYR A 1 95 ? -2.072 9.141 -11.57 1 92.94 95 TYR A C 1
ATOM 740 O O . TYR A 1 95 ? -2.955 8.312 -11.336 1 92.94 95 TYR A O 1
ATOM 748 N N . ARG A 1 96 ? -0.788 8.852 -11.695 1 96.06 96 ARG A N 1
ATOM 749 C CA . ARG A 1 96 ? -0.344 7.48 -11.453 1 96.06 96 ARG A CA 1
ATOM 750 C C . ARG A 1 96 ? 0.416 7.367 -10.141 1 96.06 96 ARG A C 1
ATOM 752 O O . ARG A 1 96 ? 1.296 6.52 -9.992 1 96.06 96 ARG A O 1
ATOM 759 N N . VAL A 1 97 ? 0.151 8.258 -9.266 1 96.31 97 VAL A N 1
ATOM 760 C CA . VAL A 1 97 ? 0.617 8.211 -7.879 1 96.31 97 VAL A CA 1
ATOM 761 C C . VAL A 1 97 ? -0.56 7.93 -6.945 1 96.31 97 VAL A C 1
ATOM 763 O O . VAL A 1 97 ? -1.54 8.68 -6.934 1 96.31 97 VAL A O 1
ATOM 766 N N . ASN A 1 98 ? -0.508 6.863 -6.281 1 96.25 98 ASN A N 1
ATOM 767 C CA . ASN A 1 98 ? -1.478 6.52 -5.246 1 96.25 98 ASN A CA 1
ATOM 768 C C . ASN A 1 98 ? -0.871 6.633 -3.85 1 96.25 98 ASN A C 1
ATOM 770 O O . ASN A 1 98 ? 0.187 6.059 -3.58 1 96.25 98 ASN A O 1
ATOM 774 N N . THR A 1 99 ? -1.48 7.422 -3.021 1 97.19 99 THR A N 1
ATOM 775 C CA . THR A 1 99 ? -0.971 7.617 -1.669 1 97.19 99 THR A CA 1
ATOM 776 C C . THR A 1 99 ? -2.004 7.18 -0.634 1 97.19 99 THR A C 1
ATOM 778 O O . THR A 1 99 ? -3.176 7.555 -0.723 1 97.19 99 THR A O 1
ATOM 781 N N . MET A 1 100 ? -1.598 6.406 0.311 1 97.38 100 MET A N 1
ATOM 782 C CA . MET A 1 100 ? -2.469 5.957 1.393 1 97.38 100 MET A CA 1
ATOM 783 C C . MET A 1 100 ? -1.861 6.281 2.752 1 97.38 100 MET A C 1
ATOM 785 O O . MET A 1 100 ? -0.707 5.941 3.018 1 97.38 100 MET A O 1
ATOM 789 N N . PHE A 1 101 ? -2.674 6.949 3.566 1 97.19 101 PHE A N 1
ATOM 790 C CA . PHE A 1 101 ? -2.27 7.289 4.926 1 97.19 101 PHE A CA 1
ATOM 791 C C . PHE A 1 101 ? -2.889 6.328 5.934 1 97.19 101 PHE A C 1
ATOM 793 O O . PHE A 1 101 ? -4.113 6.215 6.02 1 97.19 101 PHE A O 1
ATOM 800 N N . GLU A 1 102 ? -2.055 5.641 6.617 1 96.94 102 GLU A N 1
ATOM 801 C CA . GLU A 1 102 ? -2.492 4.758 7.695 1 96.94 102 GLU A CA 1
ATOM 802 C C . GLU A 1 102 ? -2.127 5.332 9.062 1 96.94 102 GLU A C 1
ATOM 804 O O . GLU A 1 102 ? -0.98 5.719 9.289 1 96.94 102 GLU A O 1
ATOM 809 N N . GLU A 1 103 ? -3.078 5.348 9.898 1 95.5 103 GLU A N 1
ATOM 810 C CA . GLU A 1 103 ? -2.854 5.844 11.25 1 95.5 103 GLU A CA 1
ATOM 811 C C . GLU A 1 103 ? -2.969 4.723 12.273 1 95.5 103 GLU A C 1
ATOM 813 O O . GLU A 1 103 ? -3.887 3.9 12.203 1 95.5 103 GLU A O 1
ATOM 818 N N . LEU A 1 104 ? -2.078 4.703 13.172 1 94.75 104 LEU A N 1
ATOM 819 C CA . LEU A 1 104 ? -2.082 3.736 14.266 1 94.75 104 LEU A CA 1
ATOM 820 C C . LEU A 1 104 ? -2.199 4.441 15.617 1 94.75 104 LEU A C 1
ATOM 822 O O . LEU A 1 104 ? -1.678 5.543 15.789 1 94.75 104 LEU A O 1
ATOM 826 N N . PRO A 1 105 ? -2.898 3.787 16.594 1 93 105 PRO A N 1
ATOM 827 C CA . PRO A 1 105 ? -2.758 4.309 17.953 1 93 105 PRO A CA 1
ATOM 828 C C . PRO A 1 105 ? -1.3 4.418 18.391 1 93 105 PRO A C 1
ATOM 830 O O . PRO A 1 105 ? -0.481 3.561 18.062 1 93 105 PRO A O 1
ATOM 833 N N . VAL A 1 106 ? -1.113 5.484 19.094 1 88.19 106 VAL A N 1
ATOM 834 C CA . VAL A 1 106 ? 0.263 5.77 19.484 1 88.19 106 VAL A CA 1
ATOM 835 C C . VAL A 1 106 ? 0.834 4.586 20.25 1 88.19 106 VAL A C 1
ATOM 837 O O . VAL A 1 106 ? 2.027 4.289 20.156 1 88.19 106 VAL A O 1
ATOM 840 N N . GLU A 1 107 ? 0.016 3.787 21.047 1 90.56 107 GLU A N 1
ATOM 841 C CA . GLU A 1 107 ? 0.449 2.658 21.859 1 90.56 107 GLU A CA 1
ATOM 842 C C . GLU A 1 107 ? 0.883 1.481 21 1 90.56 107 GLU A C 1
ATOM 844 O O . GLU A 1 107 ? 1.499 0.533 21.484 1 90.56 107 GLU A O 1
ATOM 849 N N . ASN A 1 108 ? 0.498 1.6 19.719 1 93.19 108 ASN A N 1
ATOM 850 C CA . ASN A 1 108 ? 0.877 0.538 18.797 1 93.19 108 ASN A CA 1
ATOM 851 C C . ASN A 1 108 ? 2.199 0.848 18.094 1 93.19 108 ASN A C 1
ATOM 853 O O . ASN A 1 108 ? 2.609 0.127 17.188 1 93.19 108 ASN A O 1
ATOM 857 N N . ILE A 1 109 ? 2.869 1.945 18.469 1 91.5 109 ILE A N 1
ATOM 858 C CA . ILE A 1 109 ? 4.121 2.371 17.859 1 91.5 109 ILE A CA 1
ATOM 859 C C . ILE A 1 109 ? 5.246 2.33 18.875 1 91.5 109 ILE A C 1
ATOM 861 O O . ILE A 1 109 ? 5.094 2.826 20 1 91.5 109 ILE A O 1
ATOM 865 N N . ALA A 1 110 ? 6.289 1.637 18.547 1 91.94 110 ALA A N 1
ATOM 866 C CA . ALA A 1 110 ? 7.445 1.547 19.438 1 91.94 110 ALA A CA 1
ATOM 867 C C . ALA A 1 110 ? 8.727 1.934 18.703 1 91.94 110 ALA A C 1
ATOM 869 O O . ALA A 1 110 ? 8.859 1.711 17.5 1 91.94 110 ALA A O 1
ATOM 870 N N . VAL A 1 111 ? 9.516 2.592 19.406 1 86.69 111 VAL A N 1
ATOM 871 C CA . VAL A 1 111 ? 10.898 2.809 18.984 1 86.69 111 VAL A CA 1
ATOM 872 C C . VAL A 1 111 ? 11.852 2.166 20 1 86.69 111 VAL A C 1
ATOM 874 O O . VAL A 1 111 ? 11.75 2.416 21.203 1 86.69 111 VAL A O 1
ATOM 877 N N . GLY A 1 112 ? 12.711 1.311 19.453 1 88.31 112 GLY A N 1
ATOM 878 C CA . GLY A 1 112 ? 13.508 0.532 20.391 1 88.31 112 GLY A CA 1
ATOM 879 C C . GLY A 1 112 ? 12.672 -0.314 21.328 1 88.31 112 GLY A C 1
ATOM 880 O O . GLY A 1 112 ? 11.781 -1.047 20.891 1 88.31 112 GLY A O 1
ATOM 881 N N . ALA A 1 113 ? 12.938 -0.265 22.578 1 88 113 ALA A N 1
ATOM 882 C CA . ALA A 1 113 ? 12.266 -1.104 23.562 1 88 113 ALA A CA 1
ATOM 883 C C . ALA A 1 113 ? 11.133 -0.344 24.25 1 88 113 ALA A C 1
ATOM 885 O O . ALA A 1 113 ? 10.633 -0.769 25.297 1 88 113 ALA A O 1
ATOM 886 N N . HIS A 1 114 ? 10.727 0.817 23.703 1 83.56 114 HIS A N 1
ATOM 887 C CA . HIS A 1 114 ? 9.75 1.682 24.359 1 83.56 114 HIS A CA 1
ATOM 888 C C . HIS A 1 114 ? 8.555 1.952 23.453 1 83.56 114 HIS A C 1
ATOM 890 O O . HIS A 1 114 ? 8.734 2.256 22.266 1 83.56 114 HIS A O 1
ATOM 896 N N . ILE A 1 115 ? 7.367 1.661 24.047 1 79.69 115 ILE A N 1
ATOM 897 C CA . ILE A 1 115 ? 6.156 2.07 23.344 1 79.69 115 ILE A CA 1
ATOM 898 C C . ILE A 1 115 ? 6.02 3.59 23.391 1 79.69 115 ILE A C 1
ATOM 900 O O . ILE A 1 115 ? 6.273 4.211 24.438 1 79.69 115 ILE A O 1
ATOM 904 N N . ALA A 1 116 ? 6 4.156 22.188 1 63.72 116 ALA A N 1
ATOM 905 C CA . ALA A 1 116 ? 5.887 5.609 22.125 1 63.72 116 ALA A CA 1
ATOM 906 C C . ALA A 1 116 ? 4.824 6.121 23.094 1 63.72 116 ALA A C 1
ATOM 908 O O . ALA A 1 116 ? 3.705 5.605 23.125 1 63.72 116 ALA A O 1
ATOM 909 N N . VAL A 1 117 ? 5.098 6.336 24.406 1 57.72 117 VAL A N 1
ATOM 910 C CA . VAL A 1 117 ? 4.191 7.023 25.328 1 57.72 117 VAL A CA 1
ATOM 911 C C . VAL A 1 117 ? 4.238 8.523 25.062 1 57.72 117 VAL A C 1
ATOM 913 O O . VAL A 1 117 ? 5.273 9.164 25.281 1 57.72 117 VAL A O 1
ATOM 916 N N . PHE A 1 118 ? 4.051 8.953 23.938 1 51.41 118 PHE A N 1
ATOM 917 C CA . PHE A 1 118 ? 4.18 10.398 23.766 1 51.41 118 PHE A CA 1
ATOM 918 C C . PHE A 1 118 ? 3.605 11.141 24.969 1 51.41 118 PHE A C 1
ATOM 920 O O . PHE A 1 118 ? 3.445 12.367 24.922 1 51.41 118 PHE A O 1
ATOM 927 N N . GLY A 1 119 ? 2.895 10.547 25.922 1 44.84 119 GLY A N 1
ATOM 928 C CA . GLY A 1 119 ? 2.713 11.352 27.109 1 44.84 119 GLY A CA 1
ATOM 929 C C . GLY A 1 119 ? 4.02 11.734 27.781 1 44.84 119 GLY A C 1
ATOM 930 O O . GLY A 1 119 ? 5.094 11.312 27.344 1 44.84 119 GLY A O 1
ATOM 931 N N . ALA A 1 120 ? 4.109 12.383 29.109 1 42.84 120 ALA A N 1
ATOM 932 C CA . ALA A 1 120 ? 5.25 12.945 29.828 1 42.84 120 ALA A CA 1
ATOM 933 C C . ALA A 1 120 ? 6.387 11.938 29.938 1 42.84 120 ALA A C 1
ATOM 935 O O . ALA A 1 120 ? 6.148 10.75 30.188 1 42.84 120 ALA A O 1
ATOM 936 N N . PRO A 1 121 ? 7.547 12.195 29.422 1 41.81 121 PRO A N 1
ATOM 937 C CA . PRO A 1 121 ? 8.742 11.375 29.594 1 41.81 121 PRO A CA 1
ATOM 938 C C . PRO A 1 121 ? 8.82 10.711 30.969 1 41.81 121 PRO A C 1
ATOM 940 O O . PRO A 1 121 ? 8.344 11.281 31.953 1 41.81 121 PRO A O 1
ATOM 943 N N . PRO A 1 122 ? 8.695 9.461 31.141 1 41.31 122 PRO A N 1
ATOM 944 C CA . PRO A 1 122 ? 8.922 9.031 32.531 1 41.31 122 PRO A CA 1
ATOM 945 C C . PRO A 1 122 ? 10.039 9.82 33.188 1 41.31 122 PRO A C 1
ATOM 947 O O . PRO A 1 122 ? 10.938 10.344 32.531 1 41.31 122 PRO A O 1
ATOM 950 N N . SER A 1 123 ? 9.773 10.578 34.281 1 37.09 123 SER A N 1
ATOM 951 C CA . SER A 1 123 ? 10.789 11.141 35.156 1 37.09 123 SER A CA 1
ATOM 952 C C . SER A 1 123 ? 11.914 10.141 35.406 1 37.09 123 SER A C 1
ATOM 954 O O . SER A 1 123 ? 11.672 9.016 35.875 1 37.09 123 SER A O 1
ATOM 956 N N . THR A 1 124 ? 12.914 10.039 34.594 1 37.5 124 THR A N 1
ATOM 957 C CA . THR A 1 124 ? 14.156 9.336 34.906 1 37.5 124 THR A CA 1
ATOM 958 C C . THR A 1 124 ? 14.57 9.594 36.375 1 37.5 124 THR A C 1
ATOM 960 O O . THR A 1 124 ? 14.883 10.727 36.75 1 37.5 124 THR A O 1
ATOM 963 N N . SER A 1 125 ? 13.969 9.047 37.438 1 34.41 125 SER A N 1
ATOM 964 C CA . SER A 1 125 ? 14.617 8.992 38.75 1 34.41 125 SER A CA 1
ATOM 965 C C . SER A 1 125 ? 16.109 8.719 38.594 1 34.41 125 SER A C 1
ATOM 967 O O . SER A 1 125 ? 16.531 7.883 37.781 1 34.41 125 SER A O 1
ATOM 969 N N . SER A 1 126 ? 16.984 9.703 39 1 35.47 126 SER A N 1
ATOM 970 C CA . SER A 1 126 ? 18.422 9.766 39.25 1 35.47 126 SER A CA 1
ATOM 971 C C . SER A 1 126 ? 18.906 8.547 40.031 1 35.47 126 SER A C 1
ATOM 973 O O . SER A 1 126 ? 18.516 8.352 41.188 1 35.47 126 SER A O 1
ATOM 975 N N . ALA A 1 127 ? 18.969 7.391 39.562 1 31.55 127 ALA A N 1
ATOM 976 C CA . ALA A 1 127 ? 19.766 6.406 40.312 1 31.55 127 ALA A CA 1
ATOM 977 C C . ALA A 1 127 ? 21.109 6.984 40.719 1 31.55 127 ALA A C 1
ATOM 979 O O . ALA A 1 127 ? 21.984 7.203 39.875 1 31.55 127 ALA A O 1
ATOM 980 N N . ARG A 1 128 ? 21.234 7.926 41.719 1 28.59 128 ARG A N 1
ATOM 981 C CA . ARG A 1 128 ? 22.406 8.305 42.5 1 28.59 128 ARG A CA 1
ATOM 982 C C . ARG A 1 128 ? 23.234 7.078 42.875 1 28.59 128 ARG A C 1
ATOM 984 O O . ARG A 1 128 ? 22.688 6.051 43.281 1 28.59 128 ARG A O 1
ATOM 991 N N . ASN A 1 129 ? 24.375 6.945 42.156 1 28.56 129 ASN A N 1
ATOM 992 C CA . ASN A 1 129 ? 25.562 6.176 42.5 1 28.56 129 ASN A CA 1
ATOM 993 C C . ASN A 1 129 ? 25.875 6.227 43.969 1 28.56 129 ASN A C 1
ATOM 995 O O . ASN A 1 129 ? 26.375 7.238 44.5 1 28.56 129 ASN A O 1
ATOM 999 N N . SER A 1 130 ? 24.891 5.988 44.875 1 26.95 130 SER A N 1
ATOM 1000 C CA . SER A 1 130 ? 25.344 5.891 46.281 1 26.95 130 SER A CA 1
ATOM 1001 C C . SER A 1 130 ? 26.5 4.891 46.406 1 26.95 130 SER A C 1
ATOM 1003 O O . SER A 1 130 ? 26.266 3.688 46.531 1 26.95 130 SER A O 1
ATOM 1005 N N . LEU A 1 131 ? 27.547 4.844 45.469 1 25.33 131 LEU A N 1
ATOM 1006 C CA . LEU A 1 131 ? 28.797 4.238 45.906 1 25.33 131 LEU A CA 1
ATOM 1007 C C . LEU A 1 131 ? 29.234 4.762 47.281 1 25.33 131 LEU A C 1
ATOM 1009 O O . LEU A 1 131 ? 29.594 5.93 47.406 1 25.33 131 LEU A O 1
ATOM 1013 N N . GLY A 1 132 ? 28.391 4.551 48.312 1 23.61 132 GLY A N 1
ATOM 1014 C CA . GLY A 1 132 ? 28.906 4.629 49.656 1 23.61 132 GLY A CA 1
ATOM 1015 C C . GLY A 1 132 ? 30.266 3.982 49.844 1 23.61 132 GLY A C 1
ATOM 1016 O O . GLY A 1 132 ? 30.625 3.074 49.094 1 23.61 132 GLY A O 1
ATOM 1017 N N . GLY A 1 133 ? 31.328 4.746 50.312 1 24.5 133 GLY A N 1
ATOM 1018 C CA . GLY A 1 133 ? 32.688 4.715 50.844 1 24.5 133 GLY A CA 1
ATOM 1019 C C . GLY A 1 133 ? 32.938 3.549 51.781 1 24.5 133 GLY A C 1
ATOM 1020 O O . GLY A 1 133 ? 32.312 3.467 52.844 1 24.5 133 GLY A O 1
ATOM 1021 N N . LEU A 1 134 ? 32.812 2.182 51.406 1 21.36 134 LEU A N 1
ATOM 1022 C CA . LEU A 1 134 ? 33.844 1.431 52.062 1 21.36 134 LEU A CA 1
ATOM 1023 C C . LEU A 1 134 ? 35.219 1.682 51.438 1 21.36 134 LEU A C 1
ATOM 1025 O O . LEU A 1 134 ? 35.281 1.91 50.219 1 21.36 134 LEU A O 1
ATOM 1029 N N . MET B 1 1 ? -10.477 2.748 -5.059 1 84.94 1 MET B N 1
ATOM 1030 C CA . MET B 1 1 ? -9.18 2.445 -5.645 1 84.94 1 MET B CA 1
ATOM 1031 C C . MET B 1 1 ? -8.43 1.415 -4.805 1 84.94 1 MET B C 1
ATOM 1033 O O . MET B 1 1 ? -7.613 1.775 -3.953 1 84.94 1 MET B O 1
ATOM 1037 N N . PRO B 1 2 ? -8.828 0.18 -4.961 1 95.69 2 PRO B N 1
ATOM 1038 C CA . PRO B 1 2 ? -8.164 -0.854 -4.164 1 95.69 2 PRO B CA 1
ATOM 1039 C C . PRO B 1 2 ? -6.746 -1.155 -4.645 1 95.69 2 PRO B C 1
ATOM 1041 O O . PRO B 1 2 ? -6.48 -1.122 -5.848 1 95.69 2 PRO B O 1
ATOM 1044 N N . VAL B 1 3 ? -5.879 -1.391 -3.729 1 97.62 3 VAL B N 1
ATOM 1045 C CA . VAL B 1 3 ? -4.535 -1.888 -4 1 97.62 3 VAL B CA 1
ATOM 1046 C C . VAL B 1 3 ? -4.391 -3.311 -3.463 1 97.62 3 VAL B C 1
ATOM 1048 O O . VAL B 1 3 ? -4.629 -3.561 -2.279 1 97.62 3 VAL B O 1
ATOM 1051 N N . ILE B 1 4 ? -4.023 -4.223 -4.324 1 98.62 4 ILE B N 1
ATOM 1052 C CA . ILE B 1 4 ? -3.836 -5.621 -3.945 1 98.62 4 ILE B CA 1
ATOM 1053 C C . ILE B 1 4 ? -2.35 -5.969 -3.982 1 98.62 4 ILE B C 1
ATOM 1055 O O . ILE B 1 4 ? -1.723 -5.93 -5.043 1 98.62 4 ILE B O 1
ATOM 1059 N N . GLU B 1 5 ? -1.808 -6.293 -2.859 1 98.75 5 GLU B N 1
ATOM 1060 C CA . GLU B 1 5 ? -0.422 -6.734 -2.738 1 98.75 5 GLU B CA 1
ATOM 1061 C C . GLU B 1 5 ? -0.338 -8.25 -2.578 1 98.75 5 GLU B C 1
ATOM 1063 O O . GLU B 1 5 ? -0.94 -8.812 -1.663 1 98.75 5 GLU B O 1
ATOM 1068 N N . ILE B 1 6 ? 0.373 -8.852 -3.451 1 98.62 6 ILE B N 1
ATOM 1069 C CA . ILE B 1 6 ? 0.57 -10.297 -3.408 1 98.62 6 ILE B CA 1
ATOM 1070 C C . ILE B 1 6 ? 2.029 -10.609 -3.088 1 98.62 6 ILE B C 1
ATOM 1072 O O . ILE B 1 6 ? 2.93 -10.242 -3.846 1 98.62 6 ILE B O 1
ATOM 1076 N N . ILE B 1 7 ? 2.229 -11.258 -1.992 1 98.56 7 ILE B N 1
ATOM 1077 C CA . ILE B 1 7 ? 3.553 -11.703 -1.568 1 98.56 7 ILE B CA 1
ATOM 1078 C C . ILE B 1 7 ? 3.637 -13.227 -1.637 1 98.56 7 ILE B C 1
ATOM 1080 O O . ILE B 1 7 ? 2.791 -13.93 -1.075 1 98.56 7 ILE B O 1
ATOM 1084 N N . VAL B 1 8 ? 4.594 -13.742 -2.291 1 98.38 8 VAL B N 1
ATOM 1085 C CA . VAL B 1 8 ? 4.695 -15.188 -2.457 1 98.38 8 VAL B CA 1
ATOM 1086 C C . VAL B 1 8 ? 6.156 -15.617 -2.338 1 98.38 8 VAL B C 1
ATOM 1088 O O . VAL B 1 8 ? 7.062 -14.867 -2.705 1 98.38 8 VAL B O 1
ATOM 1091 N N . ASN B 1 9 ? 6.41 -16.844 -1.836 1 98.31 9 ASN B N 1
ATOM 1092 C CA . ASN B 1 9 ? 7.773 -17.297 -1.576 1 98.31 9 ASN B CA 1
ATOM 1093 C C . ASN B 1 9 ? 8.367 -18.016 -2.783 1 98.31 9 ASN B C 1
ATOM 1095 O O . ASN B 1 9 ? 9.516 -18.469 -2.746 1 98.31 9 ASN B O 1
ATOM 1099 N N . LYS B 1 10 ? 7.66 -18.078 -3.881 1 97.69 10 LYS B N 1
ATOM 1100 C CA . LYS B 1 10 ? 8.125 -18.719 -5.109 1 97.69 10 LYS B CA 1
ATOM 1101 C C . LYS B 1 10 ? 8.203 -17.719 -6.258 1 97.69 10 LYS B C 1
ATOM 1103 O O . LYS B 1 10 ? 7.508 -16.703 -6.242 1 97.69 10 LYS B O 1
ATOM 1108 N N . PRO B 1 11 ? 9.016 -18.062 -7.227 1 96.94 11 PRO B N 1
ATOM 1109 C CA . PRO B 1 11 ? 9.016 -17.203 -8.406 1 96.94 11 PRO B CA 1
ATOM 1110 C C . PRO B 1 11 ? 7.738 -17.312 -9.227 1 96.94 11 PRO B C 1
ATOM 1112 O O . PRO B 1 11 ? 7.113 -18.375 -9.266 1 96.94 11 PRO B O 1
ATOM 1115 N N . LEU B 1 12 ? 7.344 -16.234 -9.734 1 96.81 12 LEU B N 1
ATOM 1116 C CA . LEU B 1 12 ? 6.188 -16.172 -10.617 1 96.81 12 LEU B CA 1
ATOM 1117 C C . LEU B 1 12 ? 6.613 -15.82 -12.039 1 96.81 12 LEU B C 1
ATOM 1119 O O . LEU B 1 12 ? 7.199 -14.758 -12.266 1 96.81 12 LEU B O 1
ATOM 1123 N N . ASP B 1 13 ? 6.328 -16.672 -12.984 1 92.12 13 ASP B N 1
ATOM 1124 C CA . ASP B 1 13 ? 6.785 -16.516 -14.359 1 92.12 13 ASP B CA 1
ATOM 1125 C C . ASP B 1 13 ? 5.965 -15.453 -15.086 1 92.12 13 ASP B C 1
ATOM 1127 O O . ASP B 1 13 ? 6.52 -14.609 -15.805 1 92.12 13 ASP B O 1
ATOM 1131 N N . ASP B 1 14 ? 4.68 -15.516 -14.914 1 95.75 14 ASP B N 1
ATOM 1132 C CA . ASP B 1 14 ? 3.795 -14.625 -15.664 1 95.75 14 ASP B CA 1
ATOM 1133 C C . ASP B 1 14 ? 3.047 -13.68 -14.727 1 95.75 14 ASP B C 1
ATOM 1135 O O . ASP B 1 14 ? 1.855 -13.859 -14.469 1 95.75 14 ASP B O 1
ATOM 1139 N N . LYS B 1 15 ? 3.686 -12.648 -14.273 1 96.81 15 LYS B N 1
ATOM 1140 C CA . LYS B 1 15 ? 3.096 -11.68 -13.359 1 96.81 15 LYS B CA 1
ATOM 1141 C C . LYS B 1 15 ? 1.959 -10.906 -14.023 1 96.81 15 LYS B C 1
ATOM 1143 O O . LYS B 1 15 ? 0.955 -10.594 -13.383 1 96.81 15 LYS B O 1
ATOM 1148 N N . LYS B 1 16 ? 2.152 -10.68 -15.305 1 96.5 16 LYS B N 1
ATOM 1149 C CA . LYS B 1 16 ? 1.155 -9.906 -16.047 1 96.5 16 LYS B CA 1
ATOM 1150 C C . LYS B 1 16 ? -0.182 -10.641 -16.094 1 96.5 16 LYS B C 1
ATOM 1152 O O . LYS B 1 16 ? -1.237 -10.031 -15.898 1 96.5 16 LYS B O 1
ATOM 1157 N N . ALA B 1 17 ? -0.109 -11.906 -16.312 1 97.06 17 ALA B N 1
ATOM 1158 C CA . ALA B 1 17 ? -1.333 -12.703 -16.391 1 97.06 17 ALA B CA 1
ATOM 1159 C C . ALA B 1 17 ? -2.059 -12.719 -15.055 1 97.06 17 ALA B C 1
ATOM 1161 O O . ALA B 1 17 ? -3.279 -12.547 -15 1 97.06 17 ALA B O 1
ATOM 1162 N N . LEU B 1 18 ? -1.349 -12.922 -13.984 1 97.62 18 LEU B N 1
ATOM 1163 C CA . LEU B 1 18 ? -1.966 -12.93 -12.664 1 97.62 18 LEU B CA 1
ATOM 1164 C C . LEU B 1 18 ? -2.527 -11.555 -12.32 1 97.62 18 LEU B C 1
ATOM 1166 O O . LEU B 1 18 ? -3.654 -11.438 -11.828 1 97.62 18 LEU B O 1
ATOM 1170 N N . SER B 1 19 ? -1.748 -10.562 -12.578 1 97.56 19 SER B N 1
ATOM 1171 C CA . SER B 1 19 ? -2.164 -9.188 -12.32 1 97.56 19 SER B CA 1
ATOM 1172 C C . SER B 1 19 ? -3.463 -8.852 -13.047 1 97.56 19 SER B C 1
ATOM 1174 O O . SER B 1 19 ? -4.367 -8.25 -12.461 1 97.56 19 SER B O 1
ATOM 1176 N N . LYS B 1 20 ? -3.545 -9.281 -14.281 1 97.5 20 LYS B N 1
ATOM 1177 C CA . LYS B 1 20 ? -4.75 -9.023 -15.062 1 97.5 20 LYS B CA 1
ATOM 1178 C C . LYS B 1 20 ? -5.961 -9.727 -14.445 1 97.5 20 LYS B C 1
ATOM 1180 O O . LYS B 1 20 ? -7.023 -9.117 -14.305 1 97.5 20 LYS B O 1
ATOM 1185 N N . SER B 1 21 ? -5.77 -10.93 -14.109 1 98 21 SER B N 1
ATOM 1186 C CA . SER B 1 21 ? -6.867 -11.703 -13.539 1 98 21 SER B CA 1
ATOM 1187 C C . SER B 1 21 ? -7.344 -11.094 -12.227 1 98 21 SER B C 1
ATOM 1189 O O . SER B 1 21 ? -8.547 -11 -11.977 1 98 21 SER B O 1
ATOM 1191 N N . ILE B 1 22 ? -6.41 -10.695 -11.406 1 98 22 ILE B N 1
ATOM 1192 C CA . ILE B 1 22 ? -6.738 -10.078 -10.125 1 98 22 ILE B CA 1
ATOM 1193 C C . ILE B 1 22 ? -7.453 -8.75 -10.359 1 98 22 ILE B C 1
ATOM 1195 O O . ILE B 1 22 ? -8.461 -8.461 -9.711 1 98 22 ILE B O 1
ATOM 1199 N N . THR B 1 23 ? -6.945 -7.977 -11.289 1 97.81 23 THR B N 1
ATOM 1200 C CA . THR B 1 23 ? -7.547 -6.688 -11.609 1 97.81 23 THR B CA 1
ATOM 1201 C C . THR B 1 23 ? -8.992 -6.867 -12.07 1 97.81 23 THR B C 1
ATOM 1203 O O . THR B 1 23 ? -9.891 -6.176 -11.586 1 97.81 23 THR B O 1
ATOM 1206 N N . ASP B 1 24 ? -9.172 -7.844 -12.922 1 97.88 24 ASP B N 1
ATOM 1207 C CA . ASP B 1 24 ? -10.516 -8.094 -13.445 1 97.88 24 ASP B CA 1
ATOM 1208 C C . ASP B 1 24 ? -11.461 -8.531 -12.328 1 97.88 24 ASP B C 1
ATOM 1210 O O . ASP B 1 24 ? -12.602 -8.07 -12.266 1 97.88 24 ASP B O 1
ATOM 1214 N N . LEU B 1 25 ? -11.031 -9.406 -11.508 1 98.31 25 LEU B N 1
ATOM 1215 C CA . LEU B 1 25 ? -11.852 -9.922 -10.414 1 98.31 25 LEU B CA 1
ATOM 1216 C C . LEU B 1 25 ? -12.289 -8.789 -9.484 1 98.31 25 LEU B C 1
ATOM 1218 O O . LEU B 1 25 ? -13.477 -8.641 -9.195 1 98.31 25 LEU B O 1
ATOM 1222 N N . PHE B 1 26 ? -11.352 -8 -9.055 1 98.12 26 PHE B N 1
ATOM 1223 C CA . PHE B 1 26 ? -11.648 -6.945 -8.094 1 98.12 26 PHE B CA 1
ATOM 1224 C C . PHE B 1 26 ? -12.477 -5.844 -8.742 1 98.12 26 PHE B C 1
ATOM 1226 O O . PHE B 1 26 ? -13.383 -5.289 -8.117 1 98.12 26 PHE B O 1
ATOM 1233 N N . ALA B 1 27 ? -12.156 -5.5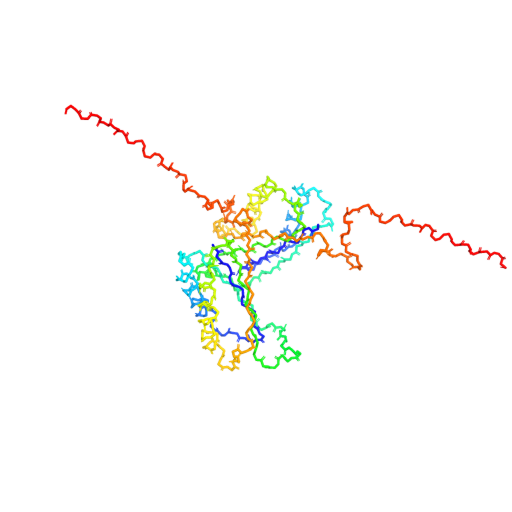27 -9.984 1 96.94 27 ALA B N 1
ATOM 1234 C CA . ALA B 1 27 ? -12.945 -4.523 -10.688 1 96.94 27 ALA B CA 1
ATOM 1235 C C . ALA B 1 27 ? -14.414 -4.926 -10.758 1 96.94 27 ALA B C 1
ATOM 1237 O O . ALA B 1 27 ? -15.297 -4.109 -10.5 1 96.94 27 ALA B O 1
ATOM 1238 N N . HIS B 1 28 ? -14.586 -6.129 -11.062 1 97.56 28 HIS B N 1
ATOM 1239 C CA . HIS B 1 28 ? -15.938 -6.66 -11.211 1 97.56 28 HIS B CA 1
ATOM 1240 C C . HIS B 1 28 ? -16.672 -6.684 -9.867 1 97.56 28 HIS B C 1
ATOM 1242 O O . HIS B 1 28 ? -17.781 -6.176 -9.758 1 97.56 28 HIS B O 1
ATOM 1248 N N . GLU B 1 29 ? -16.062 -7.227 -8.82 1 97.44 29 GLU B N 1
ATOM 1249 C CA . GLU B 1 29 ? -16.734 -7.473 -7.547 1 97.44 29 GLU B CA 1
ATOM 1250 C C . GLU B 1 29 ? -16.938 -6.172 -6.773 1 97.44 29 GLU B C 1
ATOM 1252 O O . GLU B 1 29 ? -17.906 -6.031 -6.035 1 97.44 29 GLU B O 1
ATOM 1257 N N . VAL B 1 30 ? -16.016 -5.258 -6.922 1 95.44 30 VAL B N 1
ATOM 1258 C CA . VAL B 1 30 ? -16.078 -3.99 -6.203 1 95.44 30 VAL B CA 1
ATOM 1259 C C . VAL B 1 30 ? -16.781 -2.945 -7.055 1 95.44 30 VAL B C 1
ATOM 1261 O O . VAL B 1 30 ? -17.109 -1.857 -6.574 1 95.44 30 VAL B O 1
ATOM 1264 N N . ARG B 1 31 ? -17.031 -3.279 -8.32 1 94.69 31 ARG B N 1
ATOM 1265 C CA . ARG B 1 31 ? -17.75 -2.432 -9.258 1 94.69 31 ARG B CA 1
ATOM 1266 C C . ARG B 1 31 ? -17.031 -1.105 -9.469 1 94.69 31 ARG B C 1
ATOM 1268 O O . ARG B 1 31 ? -17.625 -0.037 -9.344 1 94.69 31 ARG B O 1
ATOM 1275 N N . VAL B 1 32 ? -15.82 -1.139 -9.805 1 93.12 32 VAL B N 1
ATOM 1276 C CA . VAL B 1 32 ? -15 0.009 -10.18 1 93.12 32 VAL B CA 1
ATOM 1277 C C . VAL B 1 32 ? -14.336 -0.255 -11.523 1 93.12 32 VAL B C 1
ATOM 1279 O O . VAL B 1 32 ? -14.18 -1.408 -11.93 1 93.12 32 VAL B O 1
ATOM 1282 N N . PRO B 1 33 ? -14.016 0.876 -12.273 1 94.25 33 PRO B N 1
ATOM 1283 C CA . PRO B 1 33 ? -13.25 0.643 -13.5 1 94.25 33 PRO B CA 1
ATOM 1284 C C . PRO B 1 33 ? -11.914 -0.058 -13.242 1 94.25 33 PRO B C 1
ATOM 1286 O O . PRO B 1 33 ? -11.281 0.183 -12.219 1 94.25 33 PRO B O 1
ATOM 1289 N N . PRO B 1 34 ? -11.492 -0.986 -14.18 1 94.94 34 PRO B N 1
ATOM 1290 C CA . PRO B 1 34 ? -10.219 -1.69 -14.008 1 94.94 34 PRO B CA 1
ATOM 1291 C C . PRO B 1 34 ? -9.047 -0.74 -13.789 1 94.94 34 PRO B C 1
ATOM 1293 O O . PRO B 1 34 ? -8.109 -1.074 -13.062 1 94.94 34 PRO B O 1
ATOM 1296 N N . GLY B 1 35 ? -9.141 0.435 -14.383 1 93.12 35 GLY B N 1
ATOM 1297 C CA . GLY B 1 35 ? -8.078 1.418 -14.258 1 93.12 35 GLY B CA 1
ATOM 1298 C C . GLY B 1 35 ? -7.895 1.911 -12.836 1 93.12 35 GLY B C 1
ATOM 1299 O O . GLY B 1 35 ? -6.879 2.533 -12.516 1 93.12 35 GLY B O 1
ATOM 1300 N N . HIS B 1 36 ? -8.82 1.606 -11.891 1 92.38 36 HIS B N 1
ATOM 1301 C CA . HIS B 1 36 ? -8.766 2.061 -10.508 1 92.38 36 HIS B CA 1
ATOM 1302 C C . HIS B 1 36 ? -8.328 0.936 -9.57 1 92.38 36 HIS B C 1
ATOM 1304 O O . HIS B 1 36 ? -8.359 1.091 -8.352 1 92.38 36 HIS B O 1
ATOM 1310 N N . VAL B 1 37 ? -7.957 -0.153 -10.125 1 96.12 37 VAL B N 1
ATOM 1311 C CA . VAL B 1 37 ? -7.438 -1.278 -9.352 1 96.12 37 VAL B CA 1
ATOM 1312 C C . VAL B 1 37 ? -5.93 -1.397 -9.562 1 96.12 37 VAL B C 1
ATOM 1314 O O . VAL B 1 37 ? -5.453 -1.376 -10.703 1 96.12 37 VAL B O 1
ATOM 1317 N N . HIS B 1 38 ? -5.211 -1.485 -8.445 1 97.44 38 HIS B N 1
ATOM 1318 C CA . HIS B 1 38 ? -3.758 -1.559 -8.531 1 97.44 38 HIS B CA 1
ATOM 1319 C C . HIS B 1 38 ? -3.234 -2.848 -7.906 1 97.44 38 HIS B C 1
ATOM 1321 O O . HIS B 1 38 ? -3.758 -3.309 -6.891 1 97.44 38 HIS B O 1
ATOM 1327 N N . THR B 1 39 ? -2.174 -3.4 -8.547 1 98.31 39 THR B N 1
ATOM 1328 C CA . THR B 1 39 ? -1.614 -4.656 -8.055 1 98.31 39 THR B CA 1
ATOM 1329 C C . THR B 1 39 ? -0.108 -4.531 -7.844 1 98.31 39 THR B C 1
ATOM 1331 O O . THR B 1 39 ? 0.597 -3.973 -8.688 1 98.31 39 THR B O 1
ATOM 1334 N N . LEU B 1 40 ? 0.345 -4.938 -6.742 1 98.56 40 LEU B N 1
ATOM 1335 C CA . LEU B 1 40 ? 1.753 -5.074 -6.383 1 98.56 40 LEU B CA 1
ATOM 1336 C C . LEU B 1 40 ? 2.117 -6.539 -6.156 1 98.56 40 LEU B C 1
ATOM 1338 O O . LEU B 1 40 ? 1.507 -7.211 -5.324 1 98.56 40 LEU B O 1
ATOM 1342 N N . ILE B 1 41 ? 3.102 -7.078 -6.914 1 98.44 41 ILE B N 1
ATOM 1343 C CA . ILE B 1 41 ? 3.477 -8.477 -6.773 1 98.44 41 ILE B CA 1
ATOM 1344 C C . ILE B 1 41 ? 4.93 -8.578 -6.316 1 98.44 41 ILE B C 1
ATOM 1346 O O . ILE B 1 41 ? 5.836 -8.086 -6.996 1 98.44 41 ILE B O 1
ATOM 1350 N N . LEU B 1 42 ? 5.086 -9.133 -5.168 1 98.31 42 LEU B N 1
ATOM 1351 C CA . LEU B 1 42 ? 6.395 -9.461 -4.621 1 98.31 42 LEU B CA 1
ATOM 1352 C C . LEU B 1 42 ? 6.621 -10.977 -4.617 1 98.31 42 LEU B C 1
ATOM 1354 O O . LEU B 1 42 ? 6.152 -11.672 -3.717 1 98.31 42 LEU B O 1
ATOM 1358 N N . ASP B 1 43 ? 7.355 -11.445 -5.621 1 97.81 43 ASP B N 1
ATOM 1359 C CA . ASP B 1 43 ? 7.621 -12.883 -5.684 1 97.81 43 ASP B CA 1
ATOM 1360 C C . ASP B 1 43 ? 9.016 -13.203 -5.141 1 97.81 43 ASP B C 1
ATOM 1362 O O . ASP B 1 43 ? 9.773 -12.297 -4.781 1 97.81 43 ASP B O 1
ATOM 1366 N N . ASN B 1 44 ? 9.289 -14.5 -4.93 1 97.31 44 ASN B N 1
ATOM 1367 C CA . ASN B 1 44 ? 10.578 -14.992 -4.449 1 97.31 44 ASN B CA 1
ATOM 1368 C C . ASN B 1 44 ? 10.953 -14.367 -3.107 1 97.31 44 ASN B C 1
ATOM 1370 O O . ASN B 1 44 ? 12.109 -14.023 -2.879 1 97.31 44 ASN B O 1
ATOM 1374 N N . GLN B 1 45 ? 10.008 -14.148 -2.27 1 97.75 45 GLN B N 1
ATOM 1375 C CA . GLN B 1 45 ? 10.227 -13.594 -0.936 1 97.75 45 GLN B CA 1
ATOM 1376 C C . GLN B 1 45 ? 10.43 -14.703 0.092 1 97.75 45 GLN B C 1
ATOM 1378 O O . GLN B 1 45 ? 9.977 -15.828 -0.103 1 97.75 45 GLN B O 1
ATOM 1383 N N . TYR B 1 46 ? 11.312 -14.453 1.095 1 97.69 46 TYR B N 1
ATOM 1384 C CA . TYR B 1 46 ? 11.289 -15.352 2.244 1 97.69 46 TYR B CA 1
ATOM 1385 C C . TYR B 1 46 ? 9.992 -15.203 3.027 1 97.69 46 TYR B C 1
ATOM 1387 O O . TYR B 1 46 ? 9.797 -14.211 3.742 1 97.69 46 TYR B O 1
ATOM 1395 N N . PHE B 1 47 ? 9.055 -16.141 2.836 1 97.38 47 PHE B N 1
ATOM 1396 C CA . PHE B 1 47 ? 7.762 -16.188 3.506 1 97.38 47 PHE B CA 1
ATOM 1397 C C . PHE B 1 4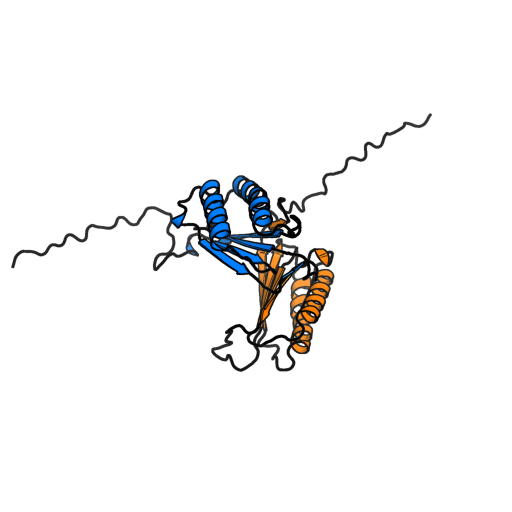7 ? 7.449 -17.578 4.008 1 97.38 47 PHE B C 1
ATOM 1399 O O . PHE B 1 47 ? 7.223 -18.5 3.209 1 97.38 47 PHE B O 1
ATOM 1406 N N . ALA B 1 48 ? 7.492 -17.672 5.289 1 96.19 48 ALA B N 1
ATOM 1407 C CA . ALA B 1 48 ? 7.34 -18.984 5.906 1 96.19 48 ALA B CA 1
ATOM 1408 C C . ALA B 1 48 ? 5.938 -19.156 6.484 1 96.19 48 ALA B C 1
ATOM 1410 O O . ALA B 1 48 ? 5.426 -18.266 7.172 1 96.19 48 ALA B O 1
ATOM 1411 N N . PHE B 1 49 ? 5.34 -20.219 6.145 1 93.69 49 PHE B N 1
ATOM 1412 C CA . PHE B 1 49 ? 4.102 -20.641 6.781 1 93.69 49 PHE B CA 1
ATOM 1413 C C . PHE B 1 49 ? 4.379 -21.672 7.875 1 93.69 49 PHE B C 1
ATOM 1415 O O . PHE B 1 49 ? 4.668 -22.828 7.582 1 93.69 49 PHE B O 1
ATOM 1422 N N . GLY B 1 50 ? 4.242 -21.203 9.109 1 93.69 50 GLY B N 1
ATOM 1423 C CA . GLY B 1 50 ? 4.625 -22.094 10.203 1 93.69 50 GLY B CA 1
ATOM 1424 C C . GLY B 1 50 ? 6.039 -22.625 10.07 1 93.69 50 GLY B C 1
ATOM 1425 O O . GLY B 1 50 ? 6.266 -23.828 10.156 1 93.69 50 GLY B O 1
ATOM 1426 N N . ASN B 1 51 ? 6.973 -21.766 9.727 1 93.62 51 ASN B N 1
ATOM 1427 C CA . ASN B 1 51 ? 8.398 -22.062 9.57 1 93.62 51 ASN B CA 1
ATOM 1428 C C . ASN B 1 51 ? 8.656 -22.984 8.383 1 93.62 51 ASN B C 1
ATOM 1430 O O . ASN B 1 51 ? 9.734 -23.547 8.266 1 93.62 51 ASN B O 1
ATOM 1434 N N . ASP B 1 52 ? 7.629 -23.203 7.586 1 95.06 52 ASP B N 1
ATOM 1435 C CA . ASP B 1 52 ? 7.785 -23.953 6.344 1 95.06 52 ASP B CA 1
ATOM 1436 C C . ASP B 1 52 ? 7.934 -23.016 5.148 1 95.06 52 ASP B C 1
ATOM 1438 O O . ASP B 1 52 ? 6.965 -22.375 4.734 1 95.06 52 ASP B O 1
ATOM 1442 N N . VAL B 1 53 ? 9.148 -22.969 4.547 1 94.25 53 VAL B N 1
ATOM 1443 C CA . VAL B 1 53 ? 9.414 -22.094 3.412 1 94.25 53 VAL B CA 1
ATOM 1444 C C . VAL B 1 53 ? 9.531 -22.922 2.137 1 94.25 53 VAL B C 1
ATOM 1446 O O . VAL B 1 53 ? 9.617 -22.375 1.035 1 94.25 53 VAL B O 1
ATOM 1449 N N . ASP B 1 54 ? 9.453 -24.234 2.238 1 95.94 54 ASP B N 1
ATOM 1450 C CA . ASP B 1 54 ? 9.656 -25.109 1.083 1 95.94 54 ASP B CA 1
ATOM 1451 C C . ASP B 1 54 ? 8.398 -25.172 0.222 1 95.94 54 ASP B C 1
ATOM 1453 O O . ASP B 1 54 ? 8.477 -25.203 -1.008 1 95.94 54 ASP B O 1
ATOM 1457 N N . LYS B 1 55 ? 7.273 -25.172 0.878 1 96.94 55 LYS B N 1
ATOM 1458 C CA . LYS B 1 55 ? 6.004 -25.203 0.151 1 96.94 55 LYS B CA 1
ATOM 1459 C C . LYS B 1 55 ? 5.551 -23.781 -0.206 1 96.94 55 LYS B C 1
ATOM 1461 O O . LYS B 1 55 ? 5.848 -22.828 0.515 1 96.94 55 LYS B O 1
ATOM 1466 N N . THR B 1 56 ? 4.871 -23.688 -1.25 1 97.81 56 THR B N 1
ATOM 1467 C CA . THR B 1 56 ? 4.379 -22.391 -1.71 1 97.81 56 THR B CA 1
ATOM 1468 C C . THR B 1 56 ? 3.416 -21.797 -0.694 1 97.81 56 THR B C 1
ATOM 1470 O O . THR B 1 56 ? 2.574 -22.5 -0.134 1 97.81 56 THR B O 1
ATOM 1473 N N . ALA B 1 57 ? 3.584 -20.562 -0.392 1 98.19 57 ALA B N 1
ATOM 1474 C CA . ALA B 1 57 ? 2.713 -19.781 0.488 1 98.19 57 ALA B CA 1
ATOM 1475 C C . ALA B 1 57 ? 2.475 -18.375 -0.071 1 98.19 57 ALA B C 1
ATOM 1477 O O . ALA B 1 57 ? 3.387 -17.766 -0.624 1 98.19 57 ALA B O 1
ATOM 1478 N N . VAL B 1 58 ? 1.229 -17.891 0.104 1 98.31 58 VAL B N 1
ATOM 1479 C CA . VAL B 1 58 ? 0.862 -16.594 -0.45 1 98.31 58 VAL B CA 1
ATOM 1480 C C . VAL B 1 58 ? 0.222 -15.734 0.635 1 98.31 58 VAL B C 1
ATOM 1482 O O . VAL B 1 58 ? -0.617 -16.203 1.402 1 98.31 58 VAL B O 1
ATOM 1485 N N . TYR B 1 59 ? 0.697 -14.484 0.716 1 98.69 59 TYR B N 1
ATOM 1486 C CA . TYR B 1 59 ? 0.102 -13.445 1.548 1 98.69 59 TYR B CA 1
ATOM 1487 C C . TYR B 1 59 ? -0.5 -12.336 0.691 1 98.69 59 TYR B C 1
ATOM 1489 O O . TYR B 1 59 ? 0.202 -11.711 -0.106 1 98.69 59 TYR B O 1
ATOM 1497 N N . VAL B 1 60 ? -1.829 -12.188 0.803 1 98.75 60 VAL B N 1
ATOM 1498 C CA . VAL B 1 60 ? -2.533 -11.164 0.036 1 98.75 60 VAL B CA 1
ATOM 1499 C C . VAL B 1 60 ? -2.998 -10.047 0.968 1 98.75 60 VAL B C 1
ATOM 1501 O O . VAL B 1 60 ? -3.689 -10.297 1.956 1 98.75 60 VAL B O 1
ATOM 1504 N N . LYS B 1 61 ? -2.594 -8.836 0.672 1 98.62 61 LYS B N 1
ATOM 1505 C CA . LYS B 1 61 ? -3.076 -7.645 1.366 1 98.62 61 LYS B CA 1
ATOM 1506 C C . LYS B 1 61 ? -3.945 -6.789 0.45 1 98.62 61 LYS B C 1
ATOM 1508 O O . LYS B 1 61 ? -3.516 -6.406 -0.64 1 98.62 61 LYS B O 1
ATOM 1513 N N . VAL B 1 62 ? -5.137 -6.555 0.884 1 98.56 62 VAL B N 1
ATOM 1514 C CA . VAL B 1 62 ? -6.055 -5.715 0.125 1 98.56 62 VAL B CA 1
ATOM 1515 C C . VAL B 1 62 ? -6.324 -4.422 0.89 1 98.56 62 VAL B C 1
ATOM 1517 O O . VAL B 1 62 ? -6.828 -4.453 2.016 1 98.56 62 VAL B O 1
ATOM 1520 N N . ARG B 1 63 ? -5.938 -3.301 0.324 1 97.62 63 ARG B N 1
ATOM 1521 C CA . ARG B 1 63 ? -6.242 -1.993 0.896 1 97.62 63 ARG B CA 1
ATOM 1522 C C . ARG B 1 63 ? -7.273 -1.252 0.049 1 97.62 63 ARG B C 1
ATOM 1524 O O . ARG B 1 63 ? -7.16 -1.208 -1.178 1 97.62 63 ARG B O 1
ATOM 1531 N N . SER B 1 64 ? -8.242 -0.781 0.693 1 95.75 64 SER B N 1
ATOM 1532 C CA . SER B 1 64 ? -9.297 -0.047 0.006 1 95.75 64 SER B CA 1
ATOM 1533 C C . SER B 1 64 ? -9.906 1.023 0.908 1 95.75 64 SER B C 1
ATOM 1535 O O . SER B 1 64 ? -9.555 1.12 2.086 1 95.75 64 SER B O 1
ATOM 1537 N N . SER B 1 65 ? -10.75 1.87 0.255 1 92.81 65 SER B N 1
ATOM 1538 C CA . SER B 1 65 ? -11.531 2.805 1.057 1 92.81 65 SER B CA 1
ATOM 1539 C C . SER B 1 65 ? -12.539 2.07 1.936 1 92.81 65 SER B C 1
ATOM 1541 O O . SER B 1 65 ? -13.023 1 1.569 1 92.81 65 SER B O 1
ATOM 1543 N N . ALA B 1 66 ? -12.82 2.723 3.066 1 90.88 66 ALA B N 1
ATOM 1544 C CA . ALA B 1 66 ? -13.805 2.148 3.979 1 90.88 66 ALA B CA 1
ATOM 1545 C C . ALA B 1 66 ? -15.148 1.945 3.281 1 90.88 66 ALA B C 1
ATOM 1547 O O . ALA B 1 66 ? -15.594 2.801 2.512 1 90.88 66 ALA B O 1
ATOM 1548 N N . GLN B 1 67 ? -15.75 0.789 3.492 1 90.44 67 GLN B N 1
ATOM 1549 C CA . GLN B 1 67 ? -17.094 0.425 3.055 1 90.44 67 GLN B CA 1
ATOM 1550 C C . GLN B 1 67 ? -17.141 0.176 1.549 1 90.44 67 GLN B C 1
ATOM 1552 O O . GLN B 1 67 ? -18.203 -0.049 0.979 1 90.44 67 GLN B O 1
ATOM 1557 N N . GLN B 1 68 ? -16.047 0.35 0.914 1 92.69 68 GLN B N 1
ATOM 1558 C CA . GLN B 1 68 ? -16.016 0.101 -0.523 1 92.69 68 GLN B CA 1
ATOM 1559 C C . GLN B 1 68 ? -16.281 -1.37 -0.833 1 92.69 68 GLN B C 1
ATOM 1561 O O . GLN B 1 68 ? -16.969 -1.692 -1.802 1 92.69 68 GLN B O 1
ATOM 1566 N N . ILE B 1 69 ? -15.68 -2.266 -0.06 1 96.06 69 ILE B N 1
ATOM 1567 C CA . ILE B 1 69 ? -15.867 -3.701 -0.234 1 96.06 69 ILE B CA 1
ATOM 1568 C C . ILE B 1 69 ? -16.875 -4.215 0.786 1 96.06 69 ILE B C 1
ATOM 1570 O O . ILE B 1 69 ? -16.594 -4.277 1.982 1 96.06 69 ILE B O 1
ATOM 1574 N N . THR B 1 70 ? -18.016 -4.598 0.258 1 96.12 70 THR B N 1
ATOM 1575 C CA . THR B 1 70 ? -19.062 -5.113 1.123 1 96.12 70 THR B CA 1
ATOM 1576 C C . THR B 1 70 ? -18.703 -6.492 1.662 1 96.12 70 THR B C 1
ATOM 1578 O O . THR B 1 70 ? -17.781 -7.141 1.147 1 96.12 70 THR B O 1
ATOM 1581 N N . ALA B 1 71 ? -19.453 -6.934 2.695 1 96.5 71 ALA B N 1
ATOM 1582 C CA . ALA B 1 71 ? -19.219 -8.258 3.27 1 96.5 71 ALA B CA 1
ATOM 1583 C C . ALA B 1 71 ? -19.438 -9.352 2.227 1 96.5 71 ALA B C 1
ATOM 1585 O O . ALA B 1 71 ? -18.656 -10.305 2.158 1 96.5 71 ALA B O 1
ATOM 1586 N N . GLU B 1 72 ? -20.422 -9.195 1.482 1 97.19 72 GLU B N 1
ATOM 1587 C CA . GLU B 1 72 ? -20.703 -10.164 0.432 1 97.19 72 GLU B CA 1
ATOM 1588 C C . GLU B 1 72 ? -19.609 -10.188 -0.617 1 97.19 72 GLU B C 1
ATOM 1590 O O . GLU B 1 72 ? -19.141 -11.258 -1.015 1 97.19 72 GLU B O 1
ATOM 1595 N N . ALA B 1 73 ? -19.188 -9.008 -1.05 1 97.06 73 ALA B N 1
ATOM 1596 C CA . ALA B 1 73 ? -18.109 -8.914 -2.021 1 97.06 73 ALA B CA 1
ATOM 1597 C C . ALA B 1 73 ? -16.828 -9.531 -1.472 1 97.06 73 ALA B C 1
ATOM 1599 O O . ALA B 1 73 ? -16.094 -10.203 -2.199 1 97.06 73 ALA B O 1
ATOM 1600 N N . ARG B 1 74 ? -16.531 -9.281 -0.182 1 97.75 74 ARG B N 1
ATOM 1601 C CA . ARG B 1 74 ? -15.336 -9.828 0.455 1 97.75 74 ARG B CA 1
ATOM 1602 C C . ARG B 1 74 ? -15.344 -11.352 0.418 1 97.75 74 ARG B C 1
ATOM 1604 O O . ARG B 1 74 ? -14.328 -11.969 0.098 1 97.75 74 ARG B O 1
ATOM 1611 N N . ARG B 1 75 ? -16.453 -11.969 0.695 1 97.88 75 ARG B N 1
ATOM 1612 C CA . ARG B 1 75 ? -16.578 -13.422 0.659 1 97.88 75 ARG B CA 1
ATOM 1613 C C . ARG B 1 75 ? -16.344 -13.953 -0.747 1 97.88 75 ARG B C 1
ATOM 1615 O O . ARG B 1 75 ? -15.617 -14.938 -0.924 1 97.88 75 ARG B O 1
ATOM 1622 N N . THR B 1 76 ? -16.922 -13.289 -1.673 1 98.31 76 THR B N 1
ATOM 1623 C CA . THR B 1 76 ? -16.766 -13.703 -3.062 1 98.31 76 THR B CA 1
ATOM 1624 C C . THR B 1 76 ? -15.312 -13.562 -3.504 1 98.31 76 THR B C 1
ATOM 1626 O O . THR B 1 76 ? -14.766 -14.461 -4.152 1 98.31 76 THR B O 1
ATOM 1629 N N . LEU B 1 77 ? -14.672 -12.445 -3.137 1 98.44 77 LEU B N 1
ATOM 1630 C CA . LEU B 1 77 ? -13.289 -12.18 -3.52 1 98.44 77 LEU B CA 1
ATOM 1631 C C . LEU B 1 77 ? -12.359 -13.258 -2.969 1 98.44 77 LEU B C 1
ATOM 1633 O O . LEU B 1 77 ? -11.516 -13.789 -3.695 1 98.44 77 LEU B O 1
ATOM 1637 N N . VAL B 1 78 ? -12.508 -13.586 -1.72 1 97.88 78 VAL B N 1
ATOM 1638 C CA . VAL B 1 78 ? -11.625 -14.562 -1.09 1 97.88 78 VAL B CA 1
ATOM 1639 C C . VAL B 1 78 ? -11.812 -15.922 -1.752 1 97.88 78 VAL B C 1
ATOM 1641 O O . VAL B 1 78 ? -10.836 -16.625 -2.012 1 97.88 78 VAL B O 1
ATOM 1644 N N . ALA B 1 79 ? -13.031 -16.266 -2.062 1 98 79 ALA B N 1
ATOM 1645 C CA . ALA B 1 79 ? -13.312 -17.547 -2.691 1 98 79 ALA B CA 1
ATOM 1646 C C . ALA B 1 79 ? -12.734 -17.609 -4.102 1 98 79 ALA B C 1
ATOM 1648 O O . ALA B 1 79 ? -12.133 -18.625 -4.484 1 98 79 ALA B O 1
ATOM 1649 N N . GLU B 1 80 ? -12.844 -16.547 -4.809 1 98.44 80 GLU B N 1
ATOM 1650 C CA . GLU B 1 80 ? -12.477 -16.547 -6.223 1 98.44 80 GLU B CA 1
ATOM 1651 C C . GLU B 1 80 ? -10.984 -16.281 -6.398 1 98.44 80 GLU B C 1
ATOM 1653 O O . GLU B 1 80 ? -10.414 -16.562 -7.453 1 98.44 80 GLU B O 1
ATOM 1658 N N . LEU B 1 81 ? -10.367 -15.734 -5.402 1 98.38 81 LEU B N 1
ATOM 1659 C CA . LEU B 1 81 ? -8.922 -15.508 -5.438 1 98.38 81 LEU B CA 1
ATOM 1660 C C . LEU B 1 81 ? -8.164 -16.828 -5.477 1 98.38 81 LEU B C 1
ATOM 1662 O O . LEU B 1 81 ? -7.129 -16.938 -6.137 1 98.38 81 LEU B O 1
ATOM 1666 N N . ILE B 1 82 ? -8.711 -17.875 -4.828 1 98.25 82 ILE B N 1
ATOM 1667 C CA . ILE B 1 82 ? -8 -19.141 -4.617 1 98.25 82 ILE B CA 1
ATOM 1668 C C . ILE B 1 82 ? -7.75 -19.812 -5.961 1 98.25 82 ILE B C 1
ATOM 1670 O O . ILE B 1 82 ? -6.605 -20.125 -6.301 1 98.25 82 ILE B O 1
ATOM 1674 N N . PRO B 1 83 ? -8.75 -20 -6.781 1 98.06 83 PRO B N 1
ATOM 1675 C CA . PRO B 1 83 ? -8.469 -20.656 -8.062 1 98.06 83 PRO B CA 1
ATOM 1676 C C . PRO B 1 83 ? -7.512 -19.844 -8.938 1 98.06 83 PRO B C 1
ATOM 1678 O O . PRO B 1 83 ? -6.734 -20.422 -9.703 1 98.06 83 PRO B O 1
ATOM 1681 N N . LEU B 1 84 ? -7.555 -18.531 -8.93 1 98 84 LEU B N 1
ATOM 1682 C CA . LEU B 1 84 ? -6.625 -17.719 -9.703 1 98 84 LEU B CA 1
ATOM 1683 C C . LEU B 1 84 ? -5.188 -17.953 -9.258 1 98 84 LEU B C 1
ATOM 1685 O O . LEU B 1 84 ? -4.293 -18.109 -10.094 1 98 84 LEU B O 1
ATOM 1689 N N . LEU B 1 85 ? -4.973 -18.031 -7.906 1 98.31 85 LEU B N 1
ATOM 1690 C CA . LEU B 1 85 ? -3.635 -18.234 -7.367 1 98.31 85 LEU B CA 1
ATOM 1691 C C . LEU B 1 85 ? -3.141 -19.641 -7.648 1 98.31 85 LEU B C 1
ATOM 1693 O O . LEU B 1 85 ? -1.963 -19.844 -7.953 1 98.31 85 LEU B O 1
ATOM 1697 N N . ILE B 1 86 ? -4.02 -20.594 -7.613 1 97.44 86 ILE B N 1
ATOM 1698 C CA . ILE B 1 86 ? -3.648 -21.969 -7.871 1 97.44 86 ILE B CA 1
ATOM 1699 C C . ILE B 1 86 ? -3.252 -22.141 -9.336 1 97.44 86 ILE B C 1
ATOM 1701 O O . ILE B 1 86 ? -2.338 -22.906 -9.656 1 97.44 86 ILE B O 1
ATOM 1705 N N . THR B 1 87 ? -3.951 -21.438 -10.211 1 96.94 87 THR B N 1
ATOM 1706 C CA . THR B 1 87 ? -3.568 -21.438 -11.617 1 96.94 87 THR B CA 1
ATOM 1707 C C . THR B 1 87 ? -2.152 -20.906 -11.789 1 96.94 87 THR B C 1
ATOM 1709 O O . THR B 1 87 ? -1.368 -21.438 -12.578 1 96.94 87 THR B O 1
ATOM 1712 N N . ALA B 1 88 ? -1.796 -19.859 -11.039 1 96.75 88 ALA B N 1
ATOM 1713 C CA . ALA B 1 88 ? -0.479 -19.234 -11.133 1 96.75 88 ALA B CA 1
ATOM 1714 C C . ALA B 1 88 ? 0.581 -20.094 -10.438 1 96.75 88 ALA B C 1
ATOM 1716 O O . ALA B 1 88 ? 1.745 -20.094 -10.844 1 96.75 88 ALA B O 1
ATOM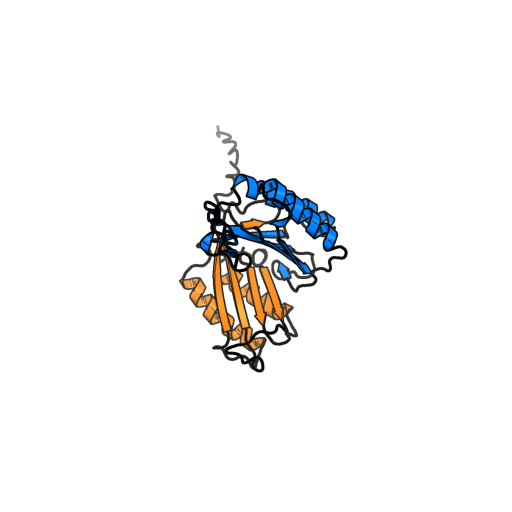 1717 N N . PHE B 1 89 ? 0.101 -20.781 -9.344 1 97.06 89 PHE B N 1
ATOM 1718 C CA . PHE B 1 89 ? 0.963 -21.656 -8.547 1 97.06 89 PHE B CA 1
ATOM 1719 C C . PHE B 1 89 ? 0.329 -23.031 -8.367 1 97.06 89 PHE B C 1
ATOM 1721 O O . PHE B 1 89 ? -0.311 -23.297 -7.348 1 97.06 89 PHE B O 1
ATOM 1728 N N . PRO B 1 90 ? 0.666 -23.938 -9.281 1 94.62 90 PRO B N 1
ATOM 1729 C CA . PRO B 1 90 ? -0.038 -25.219 -9.289 1 94.62 90 PRO B CA 1
ATOM 1730 C C . PRO B 1 90 ? 0.207 -26.031 -8.016 1 94.62 90 PRO B C 1
ATOM 1732 O O . PRO B 1 90 ? -0.626 -26.859 -7.641 1 94.62 90 PRO B O 1
ATOM 1735 N N . ASP B 1 91 ? 1.259 -25.797 -7.336 1 94.31 91 ASP B N 1
ATOM 1736 C CA . ASP B 1 91 ? 1.574 -26.578 -6.137 1 94.31 91 ASP B CA 1
ATOM 1737 C C . ASP B 1 91 ? 1.04 -25.875 -4.883 1 94.31 91 ASP B C 1
ATOM 1739 O O . ASP B 1 91 ? 1.271 -26.344 -3.766 1 94.31 91 ASP B O 1
ATOM 1743 N N . LEU B 1 92 ? 0.279 -24.875 -5.059 1 97.62 92 LEU B N 1
ATOM 1744 C CA . LEU B 1 92 ? -0.222 -24.094 -3.93 1 97.62 92 LEU B CA 1
ATOM 1745 C C . LEU B 1 92 ? -1.409 -24.797 -3.275 1 97.62 92 LEU B C 1
ATOM 1747 O O . LEU B 1 92 ? -2.375 -25.156 -3.955 1 97.62 92 LEU B O 1
ATOM 1751 N N . ASP B 1 93 ? -1.244 -24.969 -1.934 1 97.31 93 ASP B N 1
ATOM 1752 C CA . ASP B 1 93 ? -2.375 -25.375 -1.107 1 97.31 93 ASP B CA 1
ATOM 1753 C C . ASP B 1 93 ? -3.256 -24.188 -0.749 1 97.31 93 ASP B C 1
ATOM 1755 O O . ASP B 1 93 ? -2.752 -23.141 -0.333 1 97.31 93 ASP B O 1
ATOM 1759 N N . ALA B 1 94 ? -4.582 -24.375 -0.887 1 97 94 ALA B N 1
ATOM 1760 C CA . ALA B 1 94 ? -5.52 -23.281 -0.631 1 97 94 ALA B CA 1
ATOM 1761 C C . ALA B 1 94 ? -5.395 -22.766 0.804 1 97 94 ALA B C 1
ATOM 1763 O O . ALA B 1 94 ? -5.629 -21.594 1.076 1 97 94 ALA B O 1
ATOM 1764 N N . TYR B 1 95 ? -5.055 -23.609 1.69 1 96.5 95 TYR B N 1
ATOM 1765 C CA . TYR B 1 95 ? -4.996 -23.25 3.104 1 96.5 95 TYR B CA 1
ATOM 1766 C C . TYR B 1 95 ? -3.686 -22.531 3.432 1 96.5 95 TYR B C 1
ATOM 1768 O O . TYR B 1 95 ? -3.453 -22.141 4.578 1 96.5 95 TYR B O 1
ATOM 1776 N N . ARG B 1 9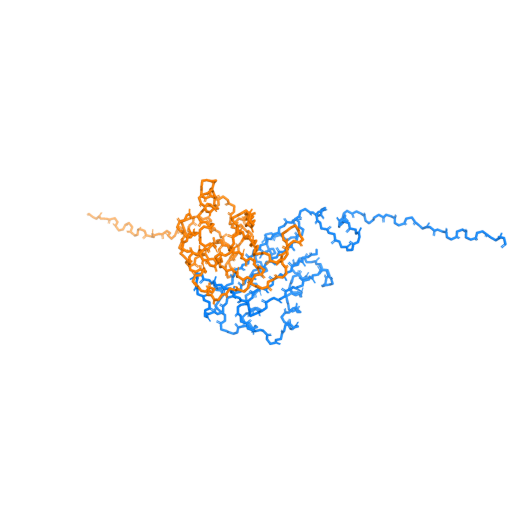6 ? -2.865 -22.375 2.404 1 97.88 96 ARG B N 1
ATOM 1777 C CA . ARG B 1 96 ? -1.624 -21.641 2.604 1 97.88 96 ARG B CA 1
ATOM 1778 C C . ARG B 1 96 ? -1.712 -20.25 1.987 1 97.88 96 ARG B C 1
ATOM 1780 O O . ARG B 1 96 ? -0.689 -19.641 1.647 1 97.88 96 ARG B O 1
ATOM 1787 N N . VAL B 1 97 ? -2.916 -19.766 1.766 1 98.19 97 VAL B N 1
ATOM 1788 C CA . VAL B 1 97 ? -3.186 -18.391 1.351 1 98.19 97 VAL B CA 1
ATOM 1789 C C . VAL B 1 97 ? -3.77 -17.609 2.52 1 98.19 97 VAL B C 1
ATOM 1791 O O . VAL B 1 97 ? -4.805 -17.984 3.074 1 98.19 97 VAL B O 1
ATOM 1794 N N . ASN B 1 98 ? -3.09 -16.641 2.953 1 98 98 ASN B N 1
ATOM 1795 C CA . ASN B 1 98 ? -3.584 -15.703 3.957 1 98 98 ASN B CA 1
ATOM 1796 C C . ASN B 1 98 ? -3.951 -14.359 3.334 1 98 98 ASN B C 1
ATOM 1798 O O . ASN B 1 98 ? -3.113 -13.719 2.697 1 98 98 ASN B O 1
ATOM 1802 N N . THR B 1 99 ? -5.199 -13.938 3.508 1 98.5 99 THR B N 1
ATOM 1803 C CA . THR B 1 99 ? -5.66 -12.672 2.943 1 98.5 99 THR B CA 1
ATOM 1804 C C . THR B 1 99 ? -6.102 -11.719 4.047 1 98.5 99 THR B C 1
ATOM 1806 O O . THR B 1 99 ? -6.84 -12.109 4.953 1 98.5 99 THR B O 1
ATOM 1809 N N . MET B 1 100 ? -5.621 -10.531 3.984 1 98.25 100 MET B N 1
ATOM 1810 C CA . MET B 1 100 ? -6.023 -9.484 4.926 1 98.25 100 MET B CA 1
ATOM 1811 C C . MET B 1 100 ? -6.578 -8.273 4.188 1 98.25 100 MET B C 1
ATOM 1813 O O . MET B 1 100 ? -5.973 -7.793 3.227 1 98.25 100 MET B O 1
ATOM 1817 N N . PHE B 1 101 ? -7.75 -7.852 4.645 1 98.19 101 PHE B N 1
ATOM 1818 C CA . PHE B 1 101 ? -8.375 -6.648 4.105 1 98.19 101 PHE B CA 1
ATOM 1819 C C . PHE B 1 101 ? -8.211 -5.473 5.062 1 98.19 101 PHE B C 1
ATOM 1821 O O . PHE B 1 101 ? -8.57 -5.566 6.238 1 98.19 101 PHE B O 1
ATOM 1828 N N . GLU B 1 102 ? -7.633 -4.43 4.555 1 97 102 GLU B N 1
ATOM 1829 C CA . GLU B 1 102 ? -7.477 -3.188 5.312 1 97 102 GLU B CA 1
ATOM 1830 C C . GLU B 1 102 ? -8.289 -2.057 4.684 1 97 102 GLU B C 1
ATOM 1832 O O . GLU B 1 102 ? -8.227 -1.845 3.471 1 97 102 GLU B O 1
ATOM 1837 N N . GLU B 1 103 ? -8.992 -1.41 5.535 1 95.69 103 GLU B N 1
ATOM 1838 C CA . GLU B 1 103 ? -9.789 -0.281 5.062 1 95.69 103 GLU B CA 1
ATOM 1839 C C . GLU B 1 103 ? -9.273 1.035 5.641 1 95.69 103 GLU B C 1
ATOM 1841 O O . GLU B 1 103 ? -8.898 1.099 6.812 1 95.69 103 GLU B O 1
ATOM 1846 N N . LEU B 1 104 ? -9.281 2.014 4.809 1 94.94 104 LEU B N 1
ATOM 1847 C CA . LEU B 1 104 ? -8.898 3.357 5.23 1 94.94 104 LEU B CA 1
ATOM 1848 C C . LEU B 1 104 ? -10.023 4.352 4.957 1 94.94 104 LEU B C 1
ATOM 1850 O O . LEU B 1 104 ? -10.797 4.18 4.012 1 94.94 104 LEU B O 1
ATOM 1854 N N . PRO B 1 105 ? -10.148 5.383 5.859 1 93.12 105 PRO B N 1
ATOM 1855 C CA . PRO B 1 105 ? -11.055 6.473 5.492 1 93.12 105 PRO B CA 1
ATOM 1856 C C . PRO B 1 105 ? -10.742 7.051 4.113 1 93.12 105 PRO 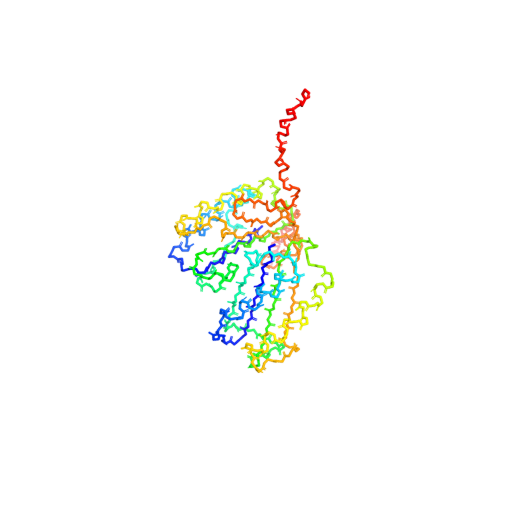B C 1
ATOM 1858 O O . PRO B 1 105 ? -9.57 7.168 3.734 1 93.12 105 PRO B O 1
ATOM 1861 N N . VAL B 1 106 ? -11.766 7.395 3.441 1 91.38 106 VAL B N 1
ATOM 1862 C CA . VAL B 1 106 ? -11.617 7.875 2.072 1 91.38 106 VAL B CA 1
ATOM 1863 C C . VAL B 1 106 ? -10.711 9.102 2.053 1 91.38 106 VAL B C 1
ATOM 1865 O O . VAL B 1 106 ? -9.945 9.305 1.105 1 91.38 106 VAL B O 1
ATOM 1868 N N . GLU B 1 107 ? -10.742 9.938 3.121 1 91.69 107 GLU B N 1
ATOM 1869 C CA . GLU B 1 107 ? -9.945 11.164 3.201 1 91.69 107 GLU B CA 1
ATOM 1870 C C . GLU B 1 107 ? -8.461 10.844 3.359 1 91.69 107 GLU B C 1
ATOM 1872 O O . GLU B 1 107 ? -7.617 11.742 3.287 1 91.69 107 GLU B O 1
ATOM 1877 N N . ASN B 1 108 ? -8.148 9.523 3.582 1 94.81 108 ASN B N 1
ATOM 1878 C CA . ASN B 1 108 ? -6.766 9.102 3.756 1 94.81 108 ASN B CA 1
ATOM 1879 C C . ASN B 1 108 ? -6.203 8.484 2.479 1 94.81 108 ASN B C 1
ATOM 1881 O O . ASN B 1 108 ? -5.121 7.895 2.492 1 94.81 108 ASN B O 1
ATOM 1885 N N . ILE B 1 109 ? -6.953 8.633 1.442 1 94.38 109 ILE B N 1
ATOM 1886 C CA . ILE B 1 109 ? -6.539 8.086 0.155 1 94.38 109 ILE B CA 1
ATOM 1887 C C . ILE B 1 109 ? -6.445 9.203 -0.878 1 94.38 109 ILE B C 1
ATOM 1889 O O . ILE B 1 109 ? -7.355 10.031 -0.989 1 94.38 109 ILE B O 1
ATOM 1893 N N . ALA B 1 110 ? -5.336 9.195 -1.569 1 94.69 110 ALA B N 1
ATOM 1894 C CA . ALA B 1 110 ? -5.152 10.227 -2.592 1 94.69 110 ALA B CA 1
ATOM 1895 C C . ALA B 1 110 ? -4.652 9.617 -3.898 1 94.69 110 ALA B C 1
ATOM 1897 O O . ALA B 1 110 ? -3.902 8.641 -3.889 1 94.69 110 ALA B O 1
ATOM 1898 N N . VAL B 1 111 ? -5.156 10.148 -4.941 1 91.94 111 VAL B N 1
ATOM 1899 C CA . VAL B 1 111 ? -4.605 9.93 -6.273 1 91.94 111 VAL B CA 1
ATOM 1900 C C . VAL B 1 111 ? -4.09 11.242 -6.848 1 91.94 111 VAL B C 1
ATOM 1902 O O . VAL B 1 111 ? -4.805 12.242 -6.859 1 91.94 111 VAL B O 1
ATOM 1905 N N . GLY B 1 112 ? -2.797 11.133 -7.328 1 92.69 112 GLY B N 1
ATOM 1906 C CA . GLY B 1 112 ? -2.197 12.406 -7.695 1 92.69 112 GLY B CA 1
ATOM 1907 C C . GLY B 1 112 ? -2.117 13.383 -6.539 1 92.69 112 GLY B C 1
ATOM 1908 O O . GLY B 1 112 ? -1.714 13.016 -5.434 1 92.69 112 GLY B O 1
ATOM 1909 N N . ALA B 1 113 ? -2.537 14.656 -6.793 1 89.69 113 ALA B N 1
ATOM 1910 C CA . ALA B 1 113 ? -2.439 15.703 -5.781 1 89.69 113 ALA B CA 1
ATOM 1911 C C . ALA B 1 113 ? -3.773 15.906 -5.07 1 89.69 113 ALA B C 1
ATOM 1913 O O . ALA B 1 113 ? -3.969 16.906 -4.375 1 89.69 113 ALA B O 1
ATOM 1914 N N . HIS B 1 114 ? -4.625 14.914 -5.32 1 86.88 114 HIS B N 1
ATOM 1915 C CA . HIS B 1 114 ? -5.973 15.125 -4.805 1 86.88 114 HIS B CA 1
ATOM 1916 C C . HIS B 1 114 ? -6.391 13.992 -3.871 1 86.88 114 HIS B C 1
ATOM 1918 O O . HIS B 1 114 ? -6.125 12.82 -4.152 1 86.88 114 HIS B O 1
ATOM 1924 N N . ILE B 1 115 ? -6.902 14.484 -2.748 1 80 115 ILE B N 1
ATOM 1925 C CA . ILE B 1 115 ? -7.48 13.516 -1.824 1 80 115 ILE B CA 1
ATOM 1926 C C . ILE B 1 115 ? -8.812 13.008 -2.375 1 80 115 ILE B C 1
ATOM 1928 O O . ILE B 1 115 ? -9.602 13.781 -2.912 1 80 115 ILE B O 1
ATOM 1932 N N . ALA B 1 116 ? -8.867 11.711 -2.475 1 64.06 116 ALA B N 1
ATOM 1933 C CA . ALA B 1 116 ? -10.055 11.07 -3.039 1 64.06 116 ALA B CA 1
ATOM 1934 C C . ALA B 1 116 ? -11.328 11.594 -2.373 1 64.06 116 ALA B C 1
ATOM 1936 O O . ALA B 1 116 ? -11.391 11.695 -1.145 1 64.06 116 ALA B O 1
ATOM 1937 N N . VAL B 1 117 ? -11.93 12.766 -2.742 1 54.84 117 VAL B N 1
ATOM 1938 C CA . VAL B 1 117 ? -13.234 13.164 -2.221 1 54.84 117 VAL B CA 1
ATOM 1939 C C . VAL B 1 117 ? -14.328 12.297 -2.842 1 54.84 117 VAL B C 1
ATOM 1941 O O . VAL B 1 117 ? -14.562 12.359 -4.051 1 54.84 117 VAL B O 1
ATOM 1944 N N . PHE B 1 118 ? -14.297 11.148 -2.734 1 47.81 118 PHE B N 1
ATOM 1945 C CA . PHE B 1 118 ? -15.438 10.453 -3.324 1 47.81 118 PHE B CA 1
ATOM 1946 C C . PHE B 1 118 ? -16.75 11.156 -2.953 1 47.81 118 PHE B C 1
ATOM 1948 O O . PHE B 1 118 ? -17.812 10.547 -3.018 1 47.81 118 PHE B O 1
ATOM 1955 N N . GLY B 1 119 ? -16.844 12.281 -2.18 1 41.25 119 GLY B N 1
ATOM 1956 C CA . GLY B 1 119 ? -18.188 12.852 -2.199 1 41.25 119 GLY B CA 1
ATOM 1957 C C . GLY B 1 119 ? -18.688 13.133 -3.602 1 41.25 119 GLY B C 1
ATOM 1958 O O . GLY B 1 119 ? -17.953 12.984 -4.578 1 41.25 119 GLY B O 1
ATOM 1959 N N . ALA B 1 120 ? -20.141 13.883 -3.791 1 38.38 120 ALA B N 1
ATOM 1960 C CA . ALA B 1 120 ? -20.875 14.219 -5 1 38.38 120 ALA B CA 1
ATOM 1961 C C . ALA B 1 120 ? -19.984 14.898 -6.031 1 38.38 120 ALA B C 1
ATOM 1963 O O . ALA B 1 120 ? -19.109 15.703 -5.68 1 38.38 120 ALA B O 1
ATOM 1964 N N . PRO B 1 121 ? -19.812 14.344 -7.203 1 36.75 121 PRO B N 1
ATOM 1965 C CA . PRO B 1 121 ? -19.188 15.078 -8.305 1 36.75 121 PRO B CA 1
ATOM 1966 C C . PRO B 1 121 ? -19.406 16.594 -8.211 1 36.75 121 PRO 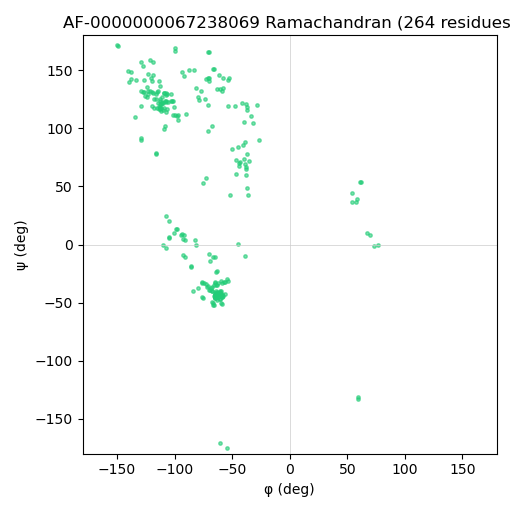B C 1
ATOM 1968 O O . PRO B 1 121 ? -20.406 17.031 -7.648 1 36.75 121 PRO B O 1
ATOM 1971 N N . PRO B 1 122 ? -18.391 17.438 -8.125 1 35.97 122 PRO B N 1
ATOM 1972 C CA . PRO B 1 122 ? -18.875 18.812 -8.266 1 35.97 122 PRO B CA 1
ATOM 1973 C C . PRO B 1 122 ? -20.094 18.906 -9.188 1 35.97 122 PRO B C 1
ATOM 1975 O O . PRO B 1 122 ? -20.203 18.141 -10.148 1 35.97 122 PRO B O 1
ATOM 1978 N N . SER B 1 123 ? -21.312 19.094 -8.625 1 33.47 123 SER B N 1
ATOM 1979 C CA . SER B 1 123 ? -22.484 19.422 -9.422 1 33.47 123 SER B CA 1
ATOM 1980 C C . SER B 1 123 ? -22.141 20.391 -10.547 1 33.47 123 SER B C 1
ATOM 1982 O O . SER B 1 123 ? -21.688 21.516 -10.289 1 33.47 123 SER B O 1
ATOM 1984 N N . THR B 1 124 ? -21.391 19.984 -11.578 1 32.62 124 THR B N 1
ATOM 1985 C CA . THR B 1 124 ? -21.484 20.812 -12.773 1 32.62 124 THR B CA 1
ATOM 1986 C C . THR B 1 124 ? -22.891 21.344 -12.953 1 32.62 124 THR B C 1
ATOM 1988 O O . THR B 1 124 ? -23.828 20.578 -13.188 1 32.62 124 THR B O 1
ATOM 1991 N N . SER B 1 125 ? -23.344 22.328 -12.094 1 29.97 125 SER B N 1
ATOM 1992 C CA . SER B 1 125 ? -24.531 23.125 -12.383 1 29.97 125 SER B CA 1
ATOM 1993 C C . SER B 1 125 ? -24.641 23.438 -13.867 1 29.97 125 SER B C 1
ATOM 1995 O O . SER B 1 125 ? -23.734 24.062 -14.445 1 29.97 125 SER B O 1
ATOM 1997 N N . SER B 1 126 ? -25.078 22.531 -14.695 1 31.69 126 SER B N 1
ATOM 1998 C CA . SER B 1 126 ? -25.641 22.875 -16 1 31.69 126 SER B CA 1
ATOM 1999 C C . SER B 1 126 ? -26.484 24.141 -15.906 1 31.69 126 SER B C 1
ATOM 2001 O O . SER B 1 126 ? -27.453 24.203 -15.148 1 31.69 126 SER B O 1
ATOM 2003 N N . ALA B 1 127 ? -25.922 25.438 -16.062 1 29.77 127 ALA B N 1
ATOM 2004 C CA . ALA B 1 127 ? -26.703 26.625 -16.391 1 29.77 127 ALA B CA 1
ATOM 2005 C C . ALA B 1 127 ? -27.812 26.281 -17.391 1 29.77 127 ALA B C 1
ATOM 2007 O O . ALA B 1 127 ? -27.531 25.984 -18.547 1 29.77 127 ALA B O 1
ATOM 2008 N N . ARG B 1 128 ? -28.828 25.484 -17.031 1 27.39 128 ARG B N 1
ATOM 2009 C CA . ARG B 1 128 ? -30.062 25.422 -17.797 1 27.39 128 ARG B CA 1
ATOM 2010 C C . ARG B 1 128 ? -30.531 26.812 -18.203 1 27.39 128 ARG B C 1
ATOM 2012 O O . ARG B 1 128 ? -30.875 27.641 -17.359 1 27.39 128 ARG B O 1
ATOM 2019 N N . ASN B 1 129 ? -29.656 27.391 -19.141 1 27.83 129 ASN B N 1
ATOM 2020 C CA . ASN B 1 129 ? -30.25 28.516 -19.828 1 27.83 129 ASN B CA 1
ATOM 2021 C C . ASN B 1 129 ? -31.734 28.281 -20.125 1 27.83 129 ASN B C 1
ATOM 2023 O O . ASN B 1 129 ? -32.094 27.375 -20.891 1 27.83 129 ASN B O 1
ATOM 2027 N N . SER B 1 130 ? -32.5 28.188 -18.984 1 26.52 130 SER B N 1
ATOM 2028 C CA . SER B 1 130 ? -33.969 28.266 -19.047 1 26.52 130 SER B CA 1
ATOM 2029 C C . SER B 1 130 ? -34.438 29.25 -20.109 1 26.52 130 SER B C 1
ATOM 2031 O O . SER B 1 130 ? -34.438 30.469 -19.891 1 26.52 130 SER B O 1
ATOM 2033 N N . LEU B 1 131 ? -33.781 29.234 -21.344 1 25.33 131 LEU B N 1
ATOM 2034 C CA . LEU B 1 131 ? -34.469 29.969 -22.406 1 25.33 131 LEU B CA 1
ATOM 2035 C C . LEU B 1 131 ? -35.969 29.688 -22.391 1 25.33 131 LEU B C 1
ATOM 2037 O O . LEU B 1 131 ? -36.375 28.547 -22.609 1 25.33 131 LEU B O 1
ATOM 2041 N N . GLY B 1 132 ? -36.656 30.25 -21.328 1 23.34 132 GLY B N 1
ATOM 2042 C CA . GLY B 1 132 ? -38.094 30.516 -21.266 1 23.34 132 GLY B CA 1
ATOM 2043 C C . GLY B 1 132 ? -38.719 30.734 -22.625 1 23.34 132 GLY B C 1
ATOM 2044 O O . GLY B 1 132 ? -38.25 31.578 -23.406 1 23.34 132 GLY B O 1
ATOM 2045 N N . GLY B 1 133 ? -39.188 29.672 -23.281 1 23.44 133 GLY B N 1
ATOM 2046 C CA . GLY B 1 133 ? -40.094 29.625 -24.422 1 23.44 133 GLY B CA 1
ATOM 2047 C C . GLY B 1 133 ? -41.188 30.656 -24.375 1 23.44 133 GLY B C 1
ATOM 2048 O O . GLY B 1 133 ? -41.719 30.984 -23.297 1 23.44 133 GLY B O 1
ATOM 2049 N N . LEU B 1 134 ? -41.406 31.688 -25.391 1 22.23 134 LEU B N 1
ATOM 2050 C CA . LEU B 1 134 ? -42.625 32.312 -25.875 1 22.23 134 LEU B CA 1
ATOM 2051 C C . LEU B 1 134 ? -43.656 31.281 -26.203 1 22.23 134 LEU B C 1
ATOM 2053 O O . LEU B 1 134 ? -43.344 30.203 -26.719 1 22.23 134 LEU B O 1
#

Solvent-accessible surface area (backbone atoms only — not comparable to full-atom values): 14942 Å² total; per-residue (Å²): 100,39,38,39,35,39,38,25,38,42,80,64,92,58,60,65,61,52,46,50,53,51,28,52,51,51,17,62,65,56,68,47,62,55,90,45,42,44,72,45,78,43,56,56,38,54,36,21,55,36,64,40,59,83,57,53,34,37,44,36,41,36,39,30,40,57,79,55,64,43,73,67,41,48,51,50,48,38,42,57,48,45,61,57,48,31,70,75,32,77,80,43,50,58,78,37,28,39,37,38,53,44,66,36,58,47,77,78,38,64,58,89,96,38,57,46,59,85,60,81,71,77,78,77,75,78,78,71,78,73,76,71,86,124,102,38,39,40,35,40,36,26,35,44,78,64,90,58,58,66,61,52,42,42,54,51,32,50,50,50,18,62,64,54,67,45,64,44,72,45,27,30,39,35,55,43,56,57,36,98,44,58,59,91,84,37,59,86,56,54,32,37,43,36,42,36,38,30,40,56,82,56,66,43,73,68,40,49,54,50,49,60,59,57,46,46,63,58,49,29,71,75,34,76,80,44,50,74,88,38,54,49,76,45,82,44,68,33,58,47,80,36,28,26,49,27,61,36,59,43,64,82,63,81,65,79,75,75,73,71,79,68,76,72,73,74,79,133

Organism: Chlamydomonas reinhardtii (NCBI:txid3055)

pLDDT: mean 87.37, std 21.69, range [21.36, 98.81]

Nearest PDB structures (foldseek):
  6vvr-assembly1_C  TM=8.622E-01  e=1.189E-07  Bordetella trematum
  5unq-assembly2_B  TM=8.746E-01  e=2.997E-07  Pusillimonas sp. T7-7
  5unq-assembly2_D  TM=8.707E-01  e=3.421E-07  Pusillimonas sp. T7-7
  6vvw-assembly3_C  TM=8.553E-01  e=5.479E-06  Advenella mimigardefordensis DPN7
  4lkb-assembly1_B  TM=7.235E-01  e=4.759E-07  Nostoc sp. PCC 7120 = FACHB-418

Secondary structure (DSSP, 8-state):
--EEEEEESS--S-HHHHHHHHHHHHHHHHT--GGG-EEEEE-S-EEEETTB-SS--EEEEEEEETTTS-HHHHHHHHHHHHHHHHHH-TT--GGGEEEEEEEE-GGG-EETTEE---SS--------------/--EEEEEESS--S-HHHHHHHHHHHHHHHHT--GGG-EEEEE-S----BTTB-SS--EEEEEEEETTTS-HHHHHHHHHHHHHHHHHH-TT--GGGEEEEEEEE-GGGEEETTEE---SS--------------

InterPro domains:
  IPR014347 Tautomerase/MIF superfamily [G3DSA:3.30.429.10] (1-115)
  IPR014347 Tautomerase/MIF superfamily [SSF55331] (1-112)

Foldseek 3Di:
DKEKEKEKQADFDCPPVLQVVLLVLCCVLLVHDSVPYHYHYHYNDQDDDVNHSPAMAMEMEMEDAPPSQPPVSVVVSLVVNQVSVCVRPVRDDSVRYHYDYHHDHQQVDDDDPDRPPVPDDPPPPPPPPCPPDD/DKEKEKEKQADFDCPPQLQVVLLVLCCVLLVHPSVPYHYHYHYNDQDDDVNHSPAMAMEMEMEDAPPSQPPVSVVVSLVVNQVSVCVRPVRDDSVRYHYDYHHDHQQPDDDDPDRRPPPDDPPPPPPPPCPPDD

Radius of gyration: 22.67 Å; Cα contacts (8 Å, |Δi|>4): 474; chains: 2; bounding box: 76×59×78 Å

Sequence (268 aa):
MPVIEIIVNKPLDDKKALSKSITDLFAHEVRVPPGHVHTLILDNQYFAFGNDVDKTAVYVKVRSSAQQITAEARRTLVAELIPLLITAFPDLDAYRVNTMFEELPVENIAVGAHIAVFGAPPSTSSARNSLGGLMPVIEIIVNKPLDDKKALSKSITDLFAHEVRVPPGHVHTLILDNQYFAFGNDVDKTAVYVKVRSSAQQITAEARRTLVAELIPLLITAFPDLDAYRVNTMFEELPVENIAVGAHIAVFGAPPSTSSARNSLGGL